Protein AF-A0A0R1U6C5-F1 (afdb_monomer)

Radius of gyration: 22.35 Å; Cα contacts (8 Å, |Δi|>4): 130; chains: 1; bounding box: 59×39×64 Å

Foldseek 3Di:
DVVVVVVVVVVVVVVVVVVVVVVVVVLVVVLVCCVVPPVLVNLVSVVVVVVVVVVVLVVVVVVVVVCVVVVVDDPDDDDDDDPVVCPVPCVVCVVVLVVLVVLLVVLLVLLVVLLVVLNVVLVCVSVVDDDDPDVLVSVLSVLSVLLNVLSVQLNSCSVVVPLVSNLVSLVSQLVSLVVNCVSPVPPVVSSVSSNVSSVSSVVCSVVVVD

Organism: NCBI:txid1423763

Structure (mmCIF, N/CA/C/O backbone):
data_AF-A0A0R1U6C5-F1
#
_entry.id   AF-A0A0R1U6C5-F1
#
loop_
_atom_site.group_PDB
_atom_site.id
_atom_site.type_symbol
_atom_site.label_atom_id
_atom_site.label_alt_id
_atom_site.label_comp_id
_atom_site.label_asym_id
_atom_site.label_entity_id
_atom_site.label_seq_id
_atom_site.pdbx_PDB_ins_code
_atom_site.Cartn_x
_atom_site.Cartn_y
_atom_site.Cartn_z
_atom_site.occupancy
_atom_site.B_iso_or_equiv
_atom_site.auth_seq_id
_atom_site.auth_comp_id
_atom_site.auth_asym_id
_atom_site.auth_atom_id
_atom_site.pdbx_PDB_model_num
ATOM 1 N N . MET A 1 1 ? -41.715 24.760 -12.021 1.00 47.16 1 MET A N 1
ATOM 2 C CA . MET A 1 1 ? -40.371 25.135 -12.535 1.00 47.16 1 MET A CA 1
ATOM 3 C C . MET A 1 1 ? -39.247 24.240 -11.993 1.00 47.16 1 MET A C 1
ATOM 5 O O . MET A 1 1 ? -38.178 24.227 -12.597 1.00 47.16 1 MET A O 1
ATOM 9 N N . ASP A 1 2 ? -39.475 23.453 -10.933 1.00 48.72 2 ASP A N 1
ATOM 10 C CA . ASP A 1 2 ? -38.451 22.572 -10.339 1.00 48.72 2 ASP A CA 1
ATOM 11 C C . ASP A 1 2 ? -38.242 21.234 -11.072 1.00 48.72 2 ASP A C 1
ATOM 13 O O . ASP A 1 2 ? -37.119 20.735 -11.134 1.00 48.72 2 ASP A O 1
ATOM 17 N N . GLU A 1 3 ? -39.262 20.709 -11.756 1.00 42.81 3 GLU A N 1
ATOM 18 C CA . GLU A 1 3 ? -39.161 19.478 -12.565 1.00 42.81 3 GLU A CA 1
ATOM 19 C C . GLU A 1 3 ? -38.168 19.593 -13.738 1.00 42.81 3 GLU A C 1
ATOM 21 O O . GLU A 1 3 ? -37.433 18.656 -14.055 1.00 42.81 3 GLU A O 1
ATOM 26 N N . TYR A 1 4 ? -38.060 20.778 -14.348 1.00 42.78 4 TYR A N 1
ATOM 27 C CA . TYR A 1 4 ? -37.121 21.021 -15.448 1.00 42.78 4 TYR A CA 1
ATOM 28 C C . TYR A 1 4 ? -35.656 21.073 -14.990 1.00 42.78 4 TYR A C 1
ATOM 30 O O . TYR A 1 4 ? -34.766 20.761 -15.784 1.00 42.78 4 TYR A O 1
ATOM 38 N N . ARG A 1 5 ? -35.373 21.437 -13.728 1.00 46.22 5 ARG A N 1
ATOM 39 C CA . ARG A 1 5 ? -33.996 21.436 -13.194 1.00 46.22 5 ARG A CA 1
ATOM 40 C C . ARG A 1 5 ? -33.504 20.016 -12.924 1.00 46.22 5 ARG A C 1
ATOM 42 O O . ARG A 1 5 ? -32.365 19.710 -13.273 1.00 46.22 5 ARG A O 1
ATOM 49 N N . HIS A 1 6 ? -34.373 19.156 -12.392 1.00 46.12 6 HIS A N 1
ATOM 50 C CA . HIS A 1 6 ? -34.047 17.762 -12.082 1.00 46.12 6 HIS A CA 1
ATOM 51 C C . HIS A 1 6 ? -33.789 16.924 -13.346 1.00 46.12 6 HIS A C 1
ATOM 53 O O . HIS A 1 6 ? -32.909 16.066 -13.376 1.00 46.12 6 HIS A O 1
ATOM 59 N N . ASN A 1 7 ? -34.512 17.197 -14.434 1.00 47.53 7 ASN A N 1
ATOM 60 C CA . ASN A 1 7 ? -34.297 16.481 -15.692 1.00 47.53 7 ASN A CA 1
ATOM 61 C C . ASN A 1 7 ? -32.985 16.929 -16.376 1.00 47.53 7 ASN A C 1
ATOM 63 O O . ASN A 1 7 ? -32.236 16.120 -16.925 1.00 47.53 7 ASN A O 1
ATOM 67 N N . LYS A 1 8 ? -32.634 18.221 -16.282 1.00 46.28 8 LYS A N 1
ATOM 68 C CA . LYS A 1 8 ? -31.394 18.766 -16.865 1.00 46.28 8 LYS A CA 1
ATOM 69 C C . LYS A 1 8 ? -30.131 18.262 -16.153 1.00 46.28 8 LYS A C 1
ATOM 71 O O . LYS A 1 8 ? -29.136 18.015 -16.836 1.00 46.28 8 LYS A O 1
ATOM 76 N N . SER A 1 9 ? -30.156 18.085 -14.826 1.00 50.06 9 SER A N 1
ATOM 77 C CA . SER A 1 9 ? -29.041 17.474 -14.080 1.00 50.06 9 SER A CA 1
ATOM 78 C C . SER A 1 9 ? -28.852 16.004 -14.460 1.00 50.06 9 SER A C 1
ATOM 80 O O . SER A 1 9 ? -27.736 15.614 -14.794 1.00 50.06 9 SER A O 1
ATOM 82 N N . PHE A 1 10 ? -29.940 15.236 -14.564 1.00 47.44 10 PHE A N 1
ATOM 83 C CA . PHE A 1 10 ? -29.904 13.814 -14.927 1.00 47.44 10 PHE A CA 1
ATOM 84 C C . PHE A 1 10 ? -29.332 13.560 -16.338 1.00 47.44 10 PHE A C 1
ATOM 86 O O . PHE A 1 10 ? -28.500 12.672 -16.551 1.00 47.44 10 PHE A O 1
ATOM 93 N N . PHE A 1 11 ? -29.709 14.381 -17.328 1.00 44.97 11 PHE A N 1
ATOM 94 C CA . PHE A 1 11 ? -29.137 14.291 -18.680 1.00 44.97 11 PHE A CA 1
ATOM 95 C C . PHE A 1 11 ? -27.671 14.744 -18.747 1.00 44.97 11 PHE A C 1
ATOM 97 O O . PHE A 1 11 ? -26.902 14.210 -19.555 1.00 44.97 11 PHE A O 1
ATOM 104 N N . ARG A 1 12 ? -27.266 15.710 -17.910 1.00 52.53 12 ARG A N 1
ATOM 105 C CA . ARG A 1 12 ? -25.873 16.172 -17.821 1.00 52.53 12 ARG A CA 1
ATOM 106 C C . ARG A 1 12 ? -24.984 15.109 -17.176 1.00 52.53 12 ARG A C 1
ATOM 108 O O . ARG A 1 12 ? -23.924 14.819 -17.722 1.00 52.53 12 ARG A O 1
ATOM 115 N N . GLU A 1 13 ? -25.452 14.463 -16.112 1.00 58.78 13 GLU A N 1
ATOM 116 C CA . GLU A 1 13 ? -24.778 13.335 -15.451 1.00 58.78 13 GLU A CA 1
ATOM 117 C C . GLU A 1 13 ? -24.590 12.142 -16.400 1.00 58.78 13 GLU A C 1
ATOM 119 O O . GLU A 1 13 ? -23.486 11.612 -16.505 1.00 58.78 13 GLU A O 1
ATOM 124 N N . ARG A 1 14 ? -25.603 11.786 -17.206 1.00 58.47 14 ARG A N 1
ATOM 125 C CA . ARG A 1 14 ? -25.477 10.729 -18.234 1.00 58.47 14 ARG A CA 1
ATOM 126 C C . ARG A 1 14 ? -24.517 11.065 -19.382 1.00 58.47 14 ARG A C 1
ATOM 128 O O . ARG A 1 14 ? -23.977 10.152 -20.011 1.00 58.47 14 ARG A O 1
ATOM 135 N N . LYS A 1 15 ? -24.347 12.344 -19.737 1.00 62.59 15 LYS A N 1
ATOM 136 C CA . LYS A 1 15 ? -23.368 12.764 -20.761 1.00 62.59 15 LYS A CA 1
ATOM 137 C C . LYS A 1 15 ? -21.950 12.783 -20.194 1.00 62.59 15 LYS A C 1
ATOM 139 O O . LYS A 1 15 ? -21.050 12.259 -20.843 1.00 62.59 15 LYS A O 1
ATOM 144 N N . ILE A 1 16 ? -21.775 13.310 -18.982 1.00 63.56 16 ILE A N 1
ATOM 145 C CA . ILE A 1 16 ? -20.487 13.313 -18.274 1.00 63.56 16 ILE A CA 1
ATOM 146 C C . ILE A 1 16 ? -20.026 11.876 -18.010 1.00 63.56 16 ILE A C 1
ATOM 148 O O . ILE A 1 16 ? -18.880 11.557 -18.301 1.00 63.56 16 ILE A O 1
ATOM 152 N N . GLY A 1 17 ? -20.923 10.987 -17.571 1.00 65.19 17 GLY A N 1
ATOM 153 C CA . GLY A 1 17 ? -20.608 9.572 -17.356 1.00 65.19 17 GLY A CA 1
ATOM 154 C C . GLY A 1 17 ? -20.132 8.859 -18.625 1.00 65.19 17 GLY A C 1
ATOM 155 O O . GLY A 1 17 ? -19.166 8.108 -18.572 1.00 65.19 17 GLY A O 1
ATOM 156 N N . ARG A 1 18 ? -20.737 9.146 -19.788 1.00 71.38 18 ARG A N 1
ATOM 157 C CA . ARG A 1 18 ? -20.285 8.582 -21.073 1.00 71.38 18 ARG A CA 1
ATOM 158 C C . ARG A 1 18 ? -18.912 9.099 -21.497 1.00 71.38 18 ARG A C 1
ATOM 160 O O . ARG A 1 18 ? -18.086 8.305 -21.923 1.00 71.38 18 ARG A O 1
ATOM 167 N N . ILE A 1 19 ? -18.656 10.402 -21.361 1.00 73.00 19 ILE A N 1
ATOM 168 C CA . ILE A 1 19 ? -17.337 10.987 -21.658 1.00 73.00 19 ILE A CA 1
ATOM 169 C C . ILE A 1 19 ? -16.273 10.410 -20.716 1.00 73.00 19 ILE A C 1
ATOM 171 O O . ILE A 1 19 ? -15.198 10.040 -21.176 1.00 73.00 19 ILE A O 1
ATOM 175 N N . CYS A 1 20 ? -16.593 10.271 -19.427 1.00 72.75 20 CYS A N 1
ATOM 176 C CA . CYS A 1 20 ? -15.711 9.655 -18.438 1.00 72.75 20 CYS A CA 1
ATOM 177 C C . CYS A 1 20 ? -15.354 8.215 -18.832 1.00 72.75 20 CYS A C 1
ATOM 179 O O . CYS A 1 20 ? -14.183 7.860 -18.832 1.00 72.75 20 CYS A O 1
ATOM 181 N N . LEU A 1 21 ? -16.340 7.432 -19.279 1.00 71.69 21 LEU A N 1
ATOM 182 C CA . LEU A 1 21 ? -16.141 6.052 -19.728 1.00 71.69 21 LEU A CA 1
ATOM 183 C C . LEU A 1 21 ? -15.219 5.973 -20.958 1.00 71.69 21 LEU A C 1
ATOM 185 O O . LEU A 1 21 ? -14.348 5.113 -21.016 1.00 71.69 21 LEU A O 1
ATOM 189 N N . TYR A 1 22 ? -15.344 6.896 -21.920 1.00 78.31 22 TYR A N 1
ATOM 190 C CA . TYR A 1 22 ? -14.421 6.957 -23.062 1.00 78.31 22 TYR A CA 1
ATOM 191 C C . TYR A 1 22 ? -12.997 7.354 -22.658 1.00 78.31 22 TYR A C 1
ATOM 193 O O . TYR A 1 22 ? -12.041 6.790 -23.187 1.00 78.31 22 TYR A O 1
ATOM 201 N N . ILE A 1 23 ? -12.848 8.294 -21.722 1.00 80.75 23 ILE A N 1
ATOM 202 C CA . ILE A 1 23 ? -11.539 8.681 -21.176 1.00 80.75 23 ILE A CA 1
ATOM 203 C C . ILE A 1 23 ? -10.911 7.502 -20.428 1.00 80.75 23 ILE A C 1
ATOM 205 O O . ILE A 1 23 ? -9.733 7.215 -20.623 1.00 80.75 23 ILE A O 1
ATOM 209 N N . GLU A 1 24 ? -11.696 6.791 -19.621 1.00 74.69 24 GLU A N 1
ATOM 210 C CA . GLU A 1 24 ? -11.260 5.608 -18.882 1.00 74.69 24 GLU A CA 1
ATOM 211 C C . GLU A 1 24 ? -10.834 4.486 -19.836 1.00 74.69 24 GLU A C 1
ATOM 213 O O . GLU A 1 24 ? -9.753 3.926 -19.681 1.00 74.69 24 GLU A O 1
ATOM 218 N N . LEU A 1 25 ? -11.611 4.222 -20.891 1.00 82.44 25 LEU A N 1
ATOM 219 C CA . LEU A 1 25 ? -11.267 3.228 -21.909 1.00 82.44 25 LEU A CA 1
ATOM 220 C C . LEU A 1 25 ? -9.991 3.602 -22.679 1.00 82.44 25 LEU A C 1
ATOM 222 O O . LEU A 1 25 ? -9.125 2.751 -22.895 1.00 82.44 25 LEU A O 1
ATOM 226 N N . PHE A 1 26 ? -9.851 4.869 -23.077 1.00 85.19 26 PHE A N 1
ATOM 227 C CA . PHE A 1 26 ? -8.633 5.368 -23.717 1.00 85.19 26 PHE A CA 1
ATOM 228 C C . PHE A 1 26 ? -7.423 5.192 -22.797 1.00 85.19 26 PHE A C 1
ATOM 230 O O . PHE A 1 26 ? -6.380 4.705 -23.228 1.00 85.19 26 PHE A O 1
ATOM 237 N N . TYR A 1 27 ? -7.580 5.521 -21.517 1.00 81.81 27 TYR A N 1
ATOM 238 C CA . TYR A 1 27 ? -6.527 5.389 -20.523 1.00 81.81 27 TYR A CA 1
ATOM 239 C C . TYR A 1 27 ? -6.142 3.923 -20.259 1.00 81.81 27 TYR A C 1
ATOM 241 O O . TYR A 1 27 ? -4.956 3.605 -20.222 1.00 81.81 27 TYR A O 1
ATOM 249 N N . VAL A 1 28 ? -7.111 3.003 -20.174 1.00 81.81 28 VAL A N 1
ATOM 250 C CA . VAL A 1 28 ? -6.857 1.551 -20.087 1.00 81.81 28 VAL A CA 1
ATOM 251 C C . VAL A 1 28 ? -6.118 1.044 -21.327 1.00 81.81 28 VAL A C 1
ATOM 253 O O . VAL A 1 28 ? -5.188 0.249 -21.211 1.00 81.81 28 VAL A O 1
ATOM 256 N N . THR A 1 29 ? -6.479 1.536 -22.512 1.00 82.50 29 THR A N 1
ATOM 257 C CA . THR A 1 29 ? -5.792 1.184 -23.765 1.00 82.50 29 THR A CA 1
ATOM 258 C C . THR A 1 29 ? -4.355 1.712 -23.773 1.00 82.50 29 THR A C 1
ATOM 260 O O . THR A 1 29 ? -3.434 0.987 -24.144 1.00 82.50 29 THR A O 1
ATOM 263 N N . LEU A 1 30 ? -4.139 2.946 -23.307 1.00 83.94 30 LEU A N 1
ATOM 264 C CA . LEU A 1 30 ? -2.815 3.553 -23.154 1.00 83.94 30 LEU A CA 1
ATOM 265 C C . LEU A 1 30 ? -1.953 2.772 -22.151 1.00 83.94 30 LEU A C 1
ATOM 267 O O . LEU A 1 30 ? -0.772 2.536 -22.405 1.00 83.94 30 LEU A O 1
ATOM 271 N N . LEU A 1 31 ? -2.537 2.330 -21.037 1.00 81.00 31 LEU A N 1
ATOM 272 C CA . LEU A 1 31 ? -1.888 1.452 -20.063 1.00 81.00 31 LEU A CA 1
ATOM 273 C C . LEU A 1 31 ? -1.513 0.105 -20.683 1.00 81.00 31 LEU A C 1
ATOM 275 O O . LEU A 1 31 ? -0.371 -0.316 -20.559 1.00 81.00 31 LEU A O 1
ATOM 279 N N . ALA A 1 32 ? -2.426 -0.553 -21.397 1.00 77.50 32 ALA A N 1
ATOM 280 C CA . ALA A 1 32 ? -2.140 -1.829 -22.053 1.00 77.50 32 ALA A CA 1
ATOM 281 C C . ALA A 1 32 ? -1.031 -1.694 -23.112 1.00 77.50 32 ALA A C 1
ATOM 283 O O . ALA A 1 32 ? -0.108 -2.505 -23.158 1.00 77.50 32 ALA A O 1
ATOM 284 N N . TYR A 1 33 ? -1.078 -0.634 -23.921 1.00 79.50 33 TYR A N 1
ATOM 285 C CA . TYR A 1 33 ? -0.052 -0.348 -24.921 1.00 79.50 33 TYR A CA 1
ATOM 286 C C . TYR A 1 33 ? 1.306 -0.052 -24.274 1.00 79.50 33 TYR A C 1
ATOM 288 O O . TYR A 1 33 ? 2.324 -0.623 -24.657 1.00 79.50 33 TYR A O 1
ATOM 296 N N . SER A 1 34 ? 1.334 0.816 -23.263 1.00 78.88 34 SER A N 1
ATOM 297 C CA . SER A 1 34 ? 2.574 1.159 -22.564 1.00 78.88 34 SER A CA 1
ATOM 298 C C . SER A 1 34 ? 3.155 -0.030 -21.801 1.00 78.88 34 SER 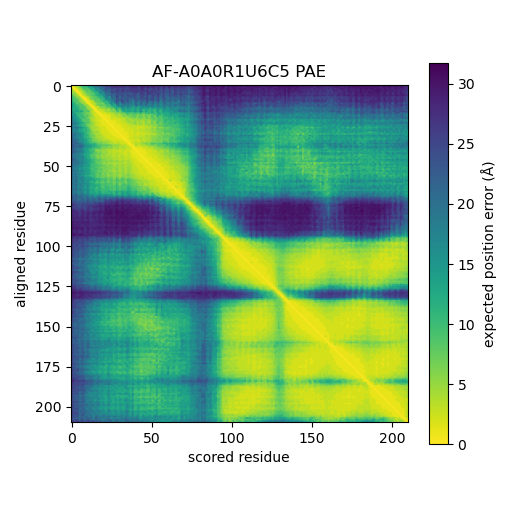A C 1
ATOM 300 O O . SER A 1 34 ? 4.372 -0.193 -21.789 1.00 78.88 34 SER A O 1
ATOM 302 N N . LEU A 1 35 ? 2.315 -0.910 -21.250 1.00 73.94 35 LEU A N 1
ATOM 303 C CA . LEU A 1 35 ? 2.752 -2.159 -20.629 1.00 73.94 35 LEU A CA 1
ATOM 304 C C . LEU A 1 35 ? 3.497 -3.056 -21.628 1.00 73.94 35 LEU A C 1
ATOM 306 O O . LEU A 1 35 ? 4.514 -3.646 -21.275 1.00 73.94 35 LEU A O 1
ATOM 310 N N . MET A 1 36 ? 3.006 -3.147 -22.869 1.00 72.56 36 MET A N 1
ATOM 311 C CA . MET A 1 36 ? 3.595 -4.000 -23.907 1.00 72.56 36 MET A CA 1
ATOM 312 C C . MET A 1 36 ? 4.817 -3.381 -24.601 1.00 72.56 36 MET A C 1
ATOM 314 O O . MET A 1 36 ? 5.732 -4.116 -24.967 1.00 72.56 36 MET A O 1
ATOM 318 N N . PHE A 1 37 ? 4.841 -2.059 -24.803 1.00 68.69 37 PHE A N 1
ATOM 319 C CA . PHE A 1 37 ? 5.802 -1.412 -25.712 1.00 68.69 37 PHE A CA 1
ATOM 320 C C . PHE A 1 37 ? 6.678 -0.325 -25.074 1.00 68.69 37 PHE A C 1
ATOM 322 O O . PHE A 1 37 ? 7.703 0.039 -25.647 1.00 68.69 37 PHE A O 1
ATOM 329 N N . ALA A 1 38 ? 6.305 0.218 -23.913 1.00 67.38 38 ALA A N 1
ATOM 330 C CA . ALA A 1 38 ? 6.999 1.349 -23.293 1.00 67.38 38 ALA A CA 1
ATOM 331 C C . ALA A 1 38 ? 6.909 1.287 -21.761 1.00 67.38 38 ALA A C 1
ATOM 333 O O . ALA A 1 38 ? 6.224 2.089 -21.124 1.00 67.38 38 ALA A O 1
ATOM 334 N N . PHE A 1 39 ? 7.630 0.331 -21.169 1.00 62.47 39 PHE A N 1
ATOM 335 C CA . PHE A 1 39 ? 7.531 -0.004 -19.744 1.00 62.47 39 PHE A CA 1
ATOM 336 C C . PHE A 1 39 ? 7.755 1.189 -18.801 1.00 62.47 39 PHE A C 1
ATOM 338 O O . PHE A 1 39 ? 6.995 1.387 -17.855 1.00 62.47 39 PHE A O 1
ATOM 345 N N . SER A 1 40 ? 8.752 2.031 -19.088 1.00 63.59 40 SER A N 1
ATOM 346 C CA . SER A 1 40 ? 8.983 3.244 -18.296 1.00 63.59 40 SER A CA 1
ATOM 347 C C . SER A 1 40 ? 7.741 4.146 -18.283 1.00 63.59 40 SER A C 1
ATOM 349 O O . SER A 1 40 ? 7.311 4.604 -17.227 1.00 63.59 40 SER A O 1
ATOM 351 N N . LEU A 1 41 ? 7.089 4.322 -19.435 1.00 68.31 41 LEU A N 1
ATOM 352 C CA . LEU A 1 41 ? 5.881 5.135 -19.558 1.00 68.31 41 LEU A CA 1
ATOM 353 C C . LEU A 1 41 ? 4.696 4.506 -18.808 1.00 68.31 41 LEU A C 1
ATOM 355 O O . LEU A 1 41 ? 3.972 5.225 -18.124 1.00 68.31 41 LEU A O 1
ATOM 359 N N . PHE A 1 42 ? 4.539 3.180 -18.855 1.00 72.44 42 PHE A N 1
ATOM 360 C CA . PHE A 1 42 ? 3.514 2.463 -18.084 1.00 72.44 42 PHE A CA 1
ATOM 361 C C . PHE A 1 42 ? 3.639 2.718 -16.584 1.00 72.44 42 PHE A C 1
ATOM 363 O O . PHE A 1 42 ? 2.659 3.065 -15.922 1.00 72.44 42 PHE A O 1
ATOM 370 N N . ALA A 1 43 ? 4.853 2.586 -16.051 1.00 66.56 43 ALA A N 1
ATOM 371 C CA . ALA A 1 43 ? 5.084 2.764 -14.630 1.00 66.56 43 ALA A CA 1
ATOM 372 C C . ALA A 1 43 ? 4.808 4.200 -14.167 1.00 66.56 43 ALA A C 1
ATOM 374 O O . ALA A 1 43 ? 4.179 4.392 -13.129 1.00 66.56 43 ALA A O 1
ATOM 375 N N . HIS A 1 44 ? 5.187 5.206 -14.963 1.00 70.50 44 HIS A N 1
ATOM 376 C CA . HIS A 1 44 ? 4.862 6.606 -14.673 1.00 70.50 44 HIS A CA 1
ATOM 377 C C . HIS A 1 44 ? 3.348 6.863 -14.700 1.00 70.50 44 HIS A C 1
ATOM 379 O O . HIS A 1 44 ? 2.831 7.561 -13.826 1.00 70.50 44 HIS A O 1
ATOM 385 N N . LEU A 1 45 ? 2.625 6.283 -15.667 1.00 77.56 45 LEU A N 1
ATOM 386 C CA . LEU A 1 45 ? 1.166 6.408 -15.751 1.00 77.56 45 LEU A CA 1
ATOM 387 C C . LEU A 1 45 ? 0.476 5.787 -14.533 1.00 77.56 45 LEU A C 1
ATOM 389 O O . LEU A 1 45 ? -0.371 6.441 -13.921 1.00 77.56 45 LEU A O 1
ATOM 393 N N . ILE A 1 46 ? 0.864 4.566 -14.159 1.00 77.19 46 ILE A N 1
ATOM 394 C CA . ILE A 1 46 ? 0.326 3.865 -12.989 1.00 77.19 46 ILE A CA 1
ATOM 395 C C . ILE A 1 46 ? 0.657 4.602 -11.688 1.00 77.19 46 ILE A C 1
ATOM 397 O O . ILE A 1 46 ? -0.220 4.767 -10.838 1.00 77.19 46 ILE A O 1
ATOM 401 N N . LEU A 1 47 ? 1.893 5.082 -11.530 1.00 72.00 47 LEU A N 1
ATOM 402 C CA . LEU A 1 47 ? 2.300 5.851 -10.355 1.00 72.00 47 LEU A CA 1
ATOM 403 C C . LEU A 1 47 ? 1.481 7.145 -10.243 1.00 72.00 47 LEU A C 1
ATOM 405 O O . LEU A 1 47 ? 0.976 7.467 -9.169 1.00 72.00 47 LEU A O 1
ATOM 409 N N . GLY A 1 48 ? 1.296 7.861 -11.356 1.00 71.81 48 GLY A N 1
ATOM 410 C CA . GLY A 1 48 ? 0.468 9.064 -11.410 1.00 71.81 48 GLY A CA 1
ATOM 411 C C . GLY A 1 48 ? -0.985 8.790 -11.018 1.00 71.81 48 GLY A C 1
ATOM 412 O O . GLY A 1 48 ? -1.554 9.514 -10.200 1.00 71.81 48 GLY A O 1
ATOM 413 N N . GLN A 1 49 ? -1.574 7.706 -11.529 1.00 77.19 49 GLN A N 1
ATOM 414 C CA . GLN A 1 49 ? -2.925 7.289 -11.146 1.00 77.19 49 GLN A CA 1
ATOM 415 C C . GLN A 1 49 ? -3.013 6.939 -9.662 1.00 77.19 49 GLN A C 1
ATOM 417 O O . GLN A 1 49 ? -3.963 7.337 -8.987 1.00 77.19 49 GLN A O 1
ATOM 422 N N . PHE A 1 50 ? -2.009 6.238 -9.140 1.00 74.25 50 PHE A N 1
ATOM 423 C CA . PHE A 1 50 ? -1.936 5.905 -7.728 1.00 74.25 50 PHE A CA 1
ATOM 424 C C . PHE A 1 50 ? -1.895 7.166 -6.853 1.00 74.25 50 PHE A C 1
ATOM 426 O O . PHE A 1 50 ? -2.663 7.266 -5.898 1.00 74.25 50 PHE A O 1
ATOM 433 N N . ILE A 1 51 ? -1.094 8.172 -7.219 1.00 74.94 51 ILE A N 1
ATOM 434 C CA . ILE A 1 51 ? -1.053 9.468 -6.521 1.00 74.94 51 ILE A CA 1
ATOM 435 C C . ILE A 1 51 ? -2.433 10.140 -6.530 1.00 74.94 51 ILE A C 1
ATOM 437 O O . ILE A 1 51 ? -2.888 10.615 -5.490 1.00 74.94 51 ILE A O 1
ATOM 441 N N . ILE A 1 52 ? -3.133 10.146 -7.669 1.00 77.56 52 ILE A N 1
ATOM 442 C CA . ILE A 1 52 ? -4.486 10.718 -7.768 1.00 77.56 52 ILE A CA 1
ATOM 443 C C . ILE A 1 52 ? -5.461 9.981 -6.839 1.00 77.56 52 ILE A C 1
ATOM 445 O O . ILE A 1 52 ? -6.243 10.628 -6.140 1.00 77.56 52 ILE A O 1
ATOM 449 N N . ILE A 1 53 ? -5.396 8.647 -6.781 1.00 78.38 53 ILE A N 1
ATOM 450 C CA . ILE A 1 53 ? -6.222 7.835 -5.874 1.00 78.38 53 ILE A CA 1
ATOM 451 C C . ILE A 1 53 ? -5.913 8.184 -4.415 1.00 78.38 53 ILE A C 1
ATOM 453 O O . ILE A 1 53 ? -6.840 8.411 -3.637 1.00 78.38 53 ILE A O 1
ATOM 457 N N . VAL A 1 54 ? -4.634 8.279 -4.044 1.00 73.94 54 VAL A N 1
ATOM 458 C CA . VAL A 1 54 ? -4.212 8.658 -2.688 1.00 73.94 54 VAL A CA 1
ATOM 459 C C . VAL A 1 54 ? -4.734 10.048 -2.323 1.00 73.94 54 VAL A C 1
ATOM 461 O O . VAL A 1 54 ? -5.310 10.214 -1.249 1.00 73.94 54 VAL A O 1
ATOM 464 N N . LEU A 1 55 ? -4.603 11.033 -3.216 1.00 75.75 55 LEU A N 1
ATOM 465 C CA . LEU A 1 55 ? -5.115 12.392 -3.004 1.00 75.75 55 LEU A CA 1
ATOM 466 C C . LEU A 1 55 ? -6.640 12.415 -2.863 1.00 75.75 55 LEU A C 1
ATOM 468 O O . LEU A 1 55 ? -7.167 13.089 -1.976 1.00 75.75 55 LEU A O 1
ATOM 472 N N . TYR A 1 56 ? -7.354 11.653 -3.693 1.00 74.38 56 TYR A N 1
ATOM 473 C CA . TYR A 1 56 ? -8.804 11.518 -3.595 1.00 74.38 56 TYR A CA 1
ATOM 474 C C . TYR A 1 56 ? -9.213 10.925 -2.239 1.00 74.38 56 TYR A C 1
ATOM 476 O O . TYR A 1 56 ? -10.046 11.506 -1.537 1.00 74.38 56 TYR A O 1
ATOM 484 N N . PHE A 1 57 ? -8.571 9.835 -1.814 1.00 72.38 57 PHE A N 1
ATOM 485 C CA . PHE A 1 57 ? -8.802 9.229 -0.501 1.00 72.38 57 PHE A CA 1
ATOM 486 C C . PHE A 1 57 ? -8.483 10.190 0.649 1.00 72.38 57 PHE A C 1
ATOM 488 O O . PHE A 1 57 ? -9.297 10.334 1.562 1.00 72.38 57 PHE A O 1
ATOM 495 N N . ALA A 1 58 ? -7.346 10.886 0.596 1.00 72.50 58 ALA A N 1
ATOM 496 C CA . ALA A 1 58 ? -6.962 11.882 1.592 1.00 72.50 58 ALA A CA 1
ATOM 497 C C . ALA A 1 58 ? -7.974 13.036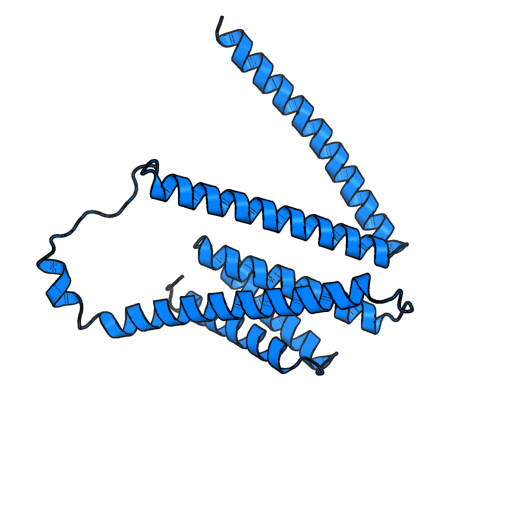 1.664 1.00 72.50 58 ALA A C 1
ATOM 499 O O . ALA A 1 58 ? -8.345 13.462 2.756 1.00 72.50 58 ALA A O 1
ATOM 500 N N . SER A 1 59 ? -8.489 13.505 0.524 1.00 73.94 59 SER A N 1
ATOM 501 C CA . SER A 1 59 ? -9.517 14.551 0.496 1.00 73.94 59 SER A CA 1
ATOM 502 C C . SER A 1 59 ? -10.829 14.091 1.145 1.00 73.94 59 SER A C 1
ATOM 504 O O . SER A 1 59 ? -11.391 14.814 1.969 1.00 73.94 59 SER A O 1
ATOM 506 N N . GLY A 1 60 ? -11.270 12.857 0.864 1.00 68.44 60 GLY A N 1
ATOM 507 C CA . GLY A 1 60 ? -12.449 12.257 1.491 1.00 68.44 60 GLY A CA 1
ATOM 508 C C . GLY A 1 60 ? -12.265 12.040 2.995 1.00 68.44 60 GLY A C 1
ATOM 509 O O . GLY A 1 60 ? -13.181 12.295 3.779 1.00 68.44 60 GLY A O 1
ATOM 510 N N . TRP A 1 61 ? -11.059 11.651 3.411 1.00 69.31 61 TRP A N 1
ATOM 511 C CA . TRP A 1 61 ? -10.679 11.538 4.816 1.00 69.31 61 TRP A CA 1
ATOM 512 C C . TRP A 1 61 ? -10.755 12.882 5.544 1.00 69.31 61 TRP A C 1
ATOM 514 O O . TRP A 1 61 ? -11.425 13.003 6.572 1.00 69.31 61 TRP A O 1
ATOM 524 N N . CYS A 1 62 ? -10.091 13.907 5.001 1.00 69.62 62 CYS A N 1
ATOM 525 C CA . CYS A 1 62 ? -10.091 15.265 5.542 1.00 69.62 62 CYS A CA 1
ATOM 526 C C . CYS A 1 62 ? -11.511 15.830 5.623 1.00 69.62 62 CYS A C 1
ATOM 528 O O . CYS A 1 62 ? -11.876 16.436 6.630 1.00 69.62 62 CYS A O 1
ATOM 530 N N . TYR A 1 63 ? -12.337 15.577 4.607 1.00 72.62 63 TYR A N 1
ATOM 531 C CA . TYR A 1 63 ? -13.742 15.971 4.610 1.00 72.62 63 TYR A CA 1
ATOM 532 C C . TYR A 1 63 ? -14.546 15.256 5.709 1.00 72.62 63 TYR A C 1
ATOM 534 O O . TYR A 1 63 ? -15.326 15.892 6.419 1.00 72.62 63 TYR A O 1
ATOM 542 N N . GLY A 1 64 ? -14.305 13.960 5.928 1.00 65.31 64 GLY A N 1
ATOM 543 C CA . GLY A 1 64 ? -14.900 13.204 7.034 1.00 65.31 64 GLY A CA 1
ATOM 544 C C . GLY A 1 64 ? -14.496 13.736 8.414 1.00 65.31 64 GLY A C 1
ATOM 545 O O . GLY A 1 64 ? -15.344 13.873 9.299 1.00 65.31 64 GLY A O 1
ATOM 546 N N . LEU A 1 65 ? -13.223 14.105 8.596 1.00 71.38 65 LEU A N 1
ATOM 547 C CA . LEU A 1 65 ? -12.754 14.754 9.824 1.00 71.38 65 LEU A CA 1
ATOM 548 C C . LEU A 1 65 ? -13.387 16.136 10.016 1.00 71.38 65 LEU A C 1
ATOM 550 O O . LEU A 1 65 ? -13.809 16.456 11.126 1.00 71.38 65 LEU A O 1
ATOM 554 N N . TYR A 1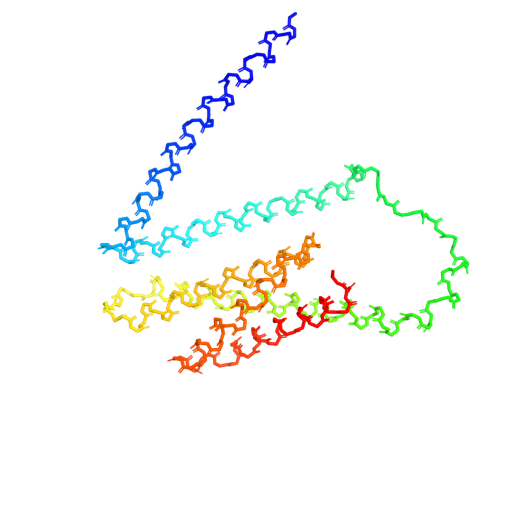 66 ? -13.512 16.925 8.948 1.00 73.25 66 TYR A N 1
ATOM 555 C CA . TYR A 1 66 ? -14.184 18.224 8.977 1.00 73.25 66 TYR A CA 1
ATOM 556 C C . TYR A 1 66 ? -15.660 18.098 9.386 1.00 73.25 66 TYR A C 1
ATOM 558 O O . TYR A 1 66 ? -16.120 18.830 10.264 1.00 73.25 66 TYR A O 1
ATOM 566 N N . LEU A 1 67 ? -16.400 17.136 8.825 1.00 68.25 67 LEU A N 1
ATOM 567 C CA . LEU A 1 67 ? -17.792 16.858 9.211 1.00 68.25 67 LEU A CA 1
ATOM 568 C C . LEU A 1 67 ? -17.914 16.404 10.671 1.00 68.25 67 LEU A C 1
ATOM 570 O O . LEU A 1 67 ? -18.837 16.818 11.376 1.00 68.25 67 LEU A O 1
ATOM 574 N N . LYS A 1 68 ? -16.957 15.597 11.147 1.00 65.69 68 LYS A N 1
ATOM 575 C CA . LYS A 1 68 ? -16.883 15.163 12.547 1.00 65.69 68 LYS A CA 1
ATOM 576 C C . LYS A 1 68 ? -16.579 16.323 13.498 1.00 65.69 68 LYS A C 1
ATOM 578 O O . LYS A 1 68 ? -17.180 16.394 14.565 1.00 65.69 68 LYS A O 1
ATOM 583 N N . ALA A 1 69 ? -15.695 17.238 13.105 1.00 68.19 69 ALA A N 1
ATOM 584 C CA . ALA A 1 69 ? -15.352 18.431 13.879 1.00 68.19 69 ALA A CA 1
ATOM 585 C C . ALA A 1 69 ? -16.490 19.467 13.906 1.00 68.19 69 ALA A C 1
ATOM 587 O O . ALA A 1 69 ? -16.665 20.165 14.900 1.00 68.19 69 ALA A O 1
ATOM 588 N N . THR A 1 70 ? -17.290 19.543 12.840 1.00 73.69 70 THR A N 1
ATOM 589 C CA . THR A 1 70 ? -18.426 20.475 12.721 1.00 73.69 70 THR A CA 1
ATOM 590 C C . THR A 1 70 ? -19.756 19.908 13.226 1.00 73.69 70 THR A C 1
ATOM 592 O O . THR A 1 70 ? -20.776 20.588 13.142 1.00 73.69 70 THR A O 1
ATOM 595 N N . GLY A 1 71 ? -19.771 18.681 13.764 1.00 55.66 71 GLY A N 1
ATOM 596 C CA . GLY A 1 71 ? -20.962 18.067 14.364 1.00 55.66 71 GLY A CA 1
ATOM 597 C C . GLY A 1 71 ? -22.065 17.684 13.370 1.00 55.66 71 GLY A C 1
ATOM 598 O O . GLY A 1 71 ? -23.162 17.336 13.790 1.00 55.66 71 GLY A O 1
ATOM 599 N N . LYS A 1 72 ? -21.790 17.712 12.061 1.00 58.62 72 LYS A N 1
ATOM 600 C CA . LYS A 1 72 ? -22.750 17.389 10.988 1.00 58.62 72 LYS A CA 1
ATOM 601 C C . LYS A 1 72 ? -22.694 15.913 10.570 1.00 58.62 72 LYS A C 1
ATOM 603 O O . LYS A 1 72 ? -22.805 15.595 9.388 1.00 58.62 72 LYS A O 1
ATOM 608 N N . LEU A 1 73 ? -22.462 15.006 11.518 1.00 53.00 73 LEU A N 1
ATOM 609 C CA . LEU A 1 73 ? -22.532 13.564 11.265 1.00 53.00 73 LEU A CA 1
ATOM 610 C C . LEU A 1 73 ? -23.998 13.099 11.335 1.00 53.00 73 LEU A C 1
ATOM 612 O O . LEU A 1 73 ? -24.701 13.530 12.247 1.00 53.00 73 LEU A O 1
ATOM 616 N N . PRO A 1 74 ? -24.462 12.209 10.435 1.00 48.72 74 PRO A N 1
ATOM 617 C CA . PRO A 1 74 ? -25.758 11.558 10.590 1.00 48.72 74 PRO A CA 1
ATOM 618 C C . PRO A 1 74 ? -25.782 10.806 11.925 1.00 48.72 74 PRO A C 1
ATOM 620 O O . PRO A 1 74 ? -24.845 10.072 12.249 1.00 48.72 74 PRO A O 1
ATOM 623 N N . GLU A 1 75 ? -26.827 11.043 12.713 1.00 43.22 75 GLU A N 1
ATOM 624 C CA . GLU A 1 75 ? -27.008 10.520 14.066 1.00 43.22 75 GLU A CA 1
ATOM 625 C C . GLU A 1 75 ? -26.940 8.985 14.082 1.00 43.22 75 GLU A C 1
ATOM 627 O O . GLU A 1 75 ? -27.839 8.287 13.625 1.00 43.22 75 GLU A O 1
ATOM 632 N N . GLY A 1 76 ? -25.838 8.448 14.602 1.00 46.44 76 GLY A N 1
ATOM 633 C CA . GLY A 1 76 ? -25.624 7.005 14.742 1.00 46.44 76 GLY A CA 1
ATOM 634 C C . GLY A 1 76 ? -24.541 6.666 15.766 1.00 46.44 76 GLY A C 1
ATOM 635 O O . GLY A 1 76 ? -23.811 5.692 15.605 1.00 46.44 76 GLY A O 1
ATOM 636 N N . GLY A 1 77 ? -24.372 7.515 16.784 1.00 39.31 77 GLY A N 1
ATOM 637 C CA . GLY A 1 77 ? -23.408 7.317 17.868 1.00 39.31 77 GLY A CA 1
ATOM 638 C C . GLY A 1 77 ? -24.037 6.603 19.074 1.00 39.31 77 GLY A C 1
ATOM 639 O O . GLY A 1 77 ? -25.184 6.894 19.405 1.00 39.31 77 GLY A O 1
ATOM 640 N N . PRO A 1 78 ? -23.312 5.692 19.749 1.00 41.34 78 PRO A N 1
ATOM 641 C CA . PRO A 1 78 ? -23.843 4.889 20.848 1.00 41.34 78 PRO A CA 1
ATOM 642 C C . PRO A 1 78 ? -24.188 5.743 22.078 1.00 41.34 78 PRO A C 1
ATOM 644 O O . PRO A 1 78 ? -23.479 6.697 22.406 1.00 41.34 78 PRO A O 1
ATOM 647 N N . GLU A 1 79 ? -25.270 5.357 22.760 1.00 42.06 79 GLU A N 1
ATOM 648 C CA . GLU A 1 79 ? -25.830 5.996 23.954 1.00 42.06 79 GLU A CA 1
A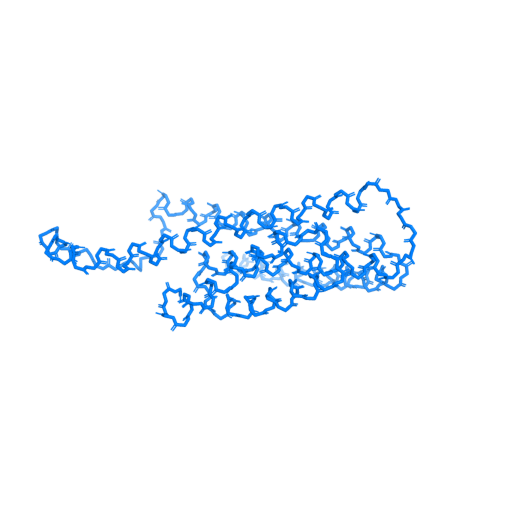TOM 649 C C . GLU A 1 79 ? -24.779 6.407 24.998 1.00 42.06 79 GLU A C 1
ATOM 651 O O . GLU A 1 79 ? -23.874 5.653 25.378 1.00 42.06 79 GLU A O 1
ATOM 656 N N . LYS A 1 80 ? -24.948 7.626 25.523 1.00 41.28 80 LYS A N 1
ATOM 657 C CA . LYS A 1 80 ? -24.186 8.162 26.653 1.00 41.28 80 LYS A CA 1
ATOM 658 C C . LYS A 1 80 ? -24.552 7.403 27.935 1.00 41.28 80 LYS A C 1
ATOM 660 O O . LYS A 1 80 ? -25.524 7.745 28.598 1.00 41.28 80 LYS A O 1
ATOM 665 N N . ARG A 1 81 ? -23.738 6.419 28.331 1.00 40.66 81 ARG A N 1
ATOM 666 C CA . ARG A 1 81 ? -23.777 5.864 29.699 1.00 40.66 81 ARG A CA 1
ATOM 667 C C . ARG A 1 81 ? -23.121 6.803 30.713 1.00 40.66 81 ARG A C 1
ATOM 669 O O . ARG A 1 81 ? -22.126 7.470 30.410 1.00 40.66 81 ARG A O 1
ATOM 676 N N . SER A 1 82 ? -23.695 6.827 31.915 1.00 39.81 82 SER A N 1
ATOM 677 C CA . SER A 1 82 ? -23.324 7.681 33.047 1.00 39.81 82 SER A CA 1
ATOM 678 C C . SER A 1 82 ? -21.869 7.481 33.494 1.00 39.81 82 SER A C 1
ATOM 680 O O . SER A 1 82 ? -21.348 6.366 33.534 1.00 39.81 82 SER A O 1
ATOM 682 N N . PHE A 1 83 ? -21.216 8.583 33.877 1.00 40.72 83 PHE A N 1
ATOM 683 C CA . PHE A 1 83 ? -19.809 8.663 34.296 1.00 40.72 83 PHE A CA 1
ATOM 684 C C . PHE A 1 83 ? -19.465 7.720 35.467 1.00 40.72 83 PHE A C 1
ATOM 686 O O . PHE A 1 83 ? -18.327 7.279 35.598 1.00 40.72 83 PHE A O 1
ATOM 693 N N . LYS A 1 84 ? -20.464 7.355 36.282 1.00 40.62 84 LYS A N 1
ATOM 694 C CA . LYS A 1 84 ? -20.312 6.462 37.441 1.00 40.62 84 LYS A CA 1
ATOM 695 C C . LYS A 1 84 ? -20.196 4.978 37.065 1.00 40.62 84 LYS A C 1
ATOM 697 O O . LYS A 1 84 ? -19.476 4.250 37.737 1.00 40.62 84 LYS A O 1
ATOM 702 N N . GLU A 1 85 ? -20.811 4.544 35.963 1.00 46.16 85 GLU A N 1
ATOM 703 C CA . GLU A 1 85 ? -20.695 3.162 35.457 1.00 46.16 85 GLU A CA 1
ATOM 704 C C . GLU A 1 85 ? -19.378 2.930 34.696 1.00 46.16 85 GLU A C 1
ATOM 706 O O . GLU A 1 85 ? -18.901 1.804 34.587 1.00 46.16 85 GLU A O 1
ATOM 711 N N . LYS A 1 86 ? -18.744 4.003 34.200 1.00 46.31 86 LYS A N 1
ATOM 712 C CA . LYS A 1 86 ? -17.485 3.938 33.441 1.00 46.31 86 LYS A CA 1
ATOM 713 C C . LYS A 1 86 ? -16.266 3.558 34.283 1.00 46.31 86 LYS A C 1
ATOM 715 O O . LYS A 1 86 ? -15.348 2.976 33.721 1.00 46.31 86 LYS A O 1
ATOM 720 N N . ASN A 1 87 ? -16.246 3.861 35.585 1.00 43.97 87 ASN A N 1
ATOM 721 C CA . ASN A 1 87 ? -15.036 3.732 36.410 1.00 43.97 87 ASN A CA 1
ATOM 722 C C . ASN A 1 87 ? -14.829 2.346 37.043 1.00 43.97 87 ASN A C 1
ATOM 724 O O . ASN A 1 87 ? -13.682 1.961 37.255 1.00 43.97 87 ASN A O 1
ATOM 728 N N . MET A 1 88 ? -15.889 1.572 37.303 1.00 44.31 88 MET A N 1
ATOM 729 C CA . MET A 1 88 ? -15.748 0.224 37.886 1.00 44.31 88 MET A CA 1
ATOM 730 C C . MET A 1 88 ? -15.364 -0.846 36.850 1.00 44.31 88 MET A C 1
ATOM 732 O O . MET A 1 88 ? -14.716 -1.828 37.189 1.00 44.31 88 MET A O 1
ATOM 736 N N . ASP A 1 89 ? -15.679 -0.618 35.574 1.00 49.69 89 ASP A N 1
ATOM 737 C CA . ASP A 1 89 ? -15.322 -1.496 34.451 1.00 49.69 89 ASP A CA 1
ATOM 738 C C . ASP A 1 89 ? -14.008 -1.111 33.743 1.00 49.69 89 ASP A C 1
ATOM 740 O O . ASP A 1 89 ? -13.522 -1.831 32.866 1.00 49.69 89 ASP A O 1
ATOM 744 N N . PHE A 1 90 ? -13.437 0.045 34.093 1.00 45.00 90 PHE A N 1
ATOM 745 C CA . PHE A 1 90 ? -12.271 0.619 33.422 1.00 45.00 90 PHE A CA 1
ATOM 746 C C . PHE A 1 90 ? -11.007 -0.204 33.666 1.00 45.00 90 PHE A C 1
ATOM 748 O O . PHE A 1 90 ? -10.282 -0.482 32.719 1.00 45.00 90 PHE A O 1
ATOM 755 N N . TRP A 1 91 ? -10.786 -0.647 34.907 1.00 46.34 91 TRP A N 1
ATOM 756 C CA . TRP A 1 91 ? -9.526 -1.260 35.337 1.00 46.34 91 TRP A CA 1
ATOM 757 C C . TRP A 1 91 ? -9.357 -2.727 34.913 1.00 46.34 91 TRP A C 1
ATOM 759 O O . TRP A 1 91 ? -8.239 -3.137 34.628 1.00 46.34 91 TRP A O 1
ATOM 769 N N . SER A 1 92 ? -10.435 -3.511 34.764 1.00 47.47 92 SER A N 1
ATOM 770 C CA . SER A 1 92 ? -10.333 -4.914 34.304 1.00 47.47 92 SER A CA 1
ATOM 771 C C . SER A 1 92 ? -10.333 -5.062 32.773 1.00 47.47 92 SER A C 1
ATOM 773 O O . SER A 1 92 ? -9.848 -6.059 32.234 1.00 47.47 92 SER A O 1
ATOM 775 N N . ARG A 1 93 ? -10.848 -4.056 32.047 1.00 50.47 93 ARG A N 1
ATOM 776 C CA . ARG A 1 93 ? -10.841 -4.000 30.573 1.00 50.47 93 ARG A CA 1
ATOM 777 C C . ARG A 1 93 ? -9.686 -3.175 30.003 1.00 50.47 93 ARG A C 1
ATOM 779 O O . ARG A 1 93 ? -9.517 -3.185 28.778 1.00 50.47 93 ARG A O 1
ATOM 786 N N . PHE A 1 94 ? -8.928 -2.477 30.856 1.00 51.19 94 PHE A N 1
ATOM 787 C CA . PHE A 1 94 ? -7.863 -1.565 30.445 1.00 51.19 94 PHE A CA 1
ATOM 788 C C . PHE A 1 94 ? -6.793 -2.302 29.648 1.00 51.19 94 PHE A C 1
ATOM 790 O O . PHE A 1 94 ? -6.562 -1.937 28.504 1.00 51.19 94 PHE A O 1
ATOM 797 N N . ASP A 1 95 ? -6.269 -3.422 30.150 1.00 61.88 95 ASP A N 1
ATOM 798 C CA . ASP A 1 95 ? -5.143 -4.105 29.501 1.00 61.88 95 ASP A CA 1
ATOM 799 C C . ASP A 1 95 ? -5.460 -4.609 28.097 1.00 61.88 95 ASP A C 1
ATOM 801 O O . ASP A 1 95 ? -4.738 -4.318 27.149 1.00 61.88 95 ASP A O 1
ATOM 805 N N . ARG A 1 96 ? -6.569 -5.336 27.911 1.00 63.19 96 ARG A N 1
ATOM 806 C CA . ARG A 1 96 ? -6.856 -5.929 26.594 1.00 63.19 96 ARG A CA 1
ATOM 807 C C . ARG A 1 96 ? -7.263 -4.876 25.577 1.00 63.19 96 ARG A C 1
ATOM 809 O O . ARG A 1 96 ? -6.824 -4.943 24.435 1.00 63.19 96 ARG A O 1
ATOM 816 N N . LYS A 1 97 ? -8.120 -3.922 25.955 1.00 67.94 97 LYS A N 1
ATOM 817 C CA . LYS A 1 97 ? -8.578 -2.887 25.018 1.00 67.94 97 LYS A CA 1
ATOM 818 C C . LYS A 1 97 ? -7.446 -1.920 24.671 1.00 67.94 97 LYS A C 1
ATOM 820 O O . LYS A 1 97 ? -7.300 -1.575 23.505 1.00 67.94 97 LYS A O 1
ATOM 825 N N . PHE A 1 98 ? -6.632 -1.538 25.653 1.00 71.94 98 PHE A N 1
ATOM 826 C CA . PHE A 1 98 ? -5.441 -0.725 25.428 1.00 71.94 98 PHE A CA 1
ATOM 827 C C . PHE A 1 98 ? -4.423 -1.460 24.556 1.00 71.94 98 PHE A C 1
ATOM 829 O O . PHE A 1 98 ? -3.935 -0.878 23.596 1.00 71.94 98 PHE A O 1
ATOM 836 N N . PHE A 1 99 ? -4.170 -2.748 24.811 1.00 73.94 99 PHE A N 1
ATOM 837 C CA . PHE A 1 99 ? -3.261 -3.555 23.998 1.00 73.94 99 PHE A CA 1
ATOM 838 C C . PHE A 1 99 ? -3.677 -3.595 22.523 1.00 73.94 99 PHE A C 1
ATOM 840 O O . PHE A 1 99 ? -2.853 -3.317 21.659 1.00 73.94 99 PHE A O 1
ATOM 847 N N . TYR A 1 100 ? -4.949 -3.886 22.220 1.00 75.50 100 TYR A N 1
ATOM 848 C CA . TYR A 1 100 ? -5.415 -3.935 20.829 1.00 75.50 100 TYR A CA 1
ATOM 849 C C . TYR A 1 100 ? -5.383 -2.565 20.147 1.00 75.50 100 TYR A C 1
ATOM 851 O O . TYR A 1 100 ? -4.957 -2.490 19.002 1.00 75.50 100 TYR A O 1
ATOM 859 N N . ASN A 1 101 ? -5.753 -1.491 20.851 1.00 71.38 101 ASN A N 1
ATOM 860 C CA . ASN A 1 101 ? -5.682 -0.131 20.308 1.00 71.38 101 ASN A CA 1
ATOM 861 C C . ASN A 1 101 ? -4.229 0.313 20.058 1.00 71.38 101 ASN A C 1
ATOM 863 O O . ASN A 1 101 ? -3.940 0.963 19.057 1.00 71.38 101 ASN A O 1
ATOM 867 N N . SER A 1 102 ? -3.309 -0.039 20.958 1.00 73.31 102 SER A N 1
ATOM 868 C CA . SER A 1 102 ? -1.880 0.242 20.802 1.00 73.31 102 SER A CA 1
ATOM 869 C C . SER A 1 102 ? -1.278 -0.577 19.665 1.00 73.31 102 SER A C 1
ATOM 871 O O . SER A 1 102 ? -0.524 -0.036 18.864 1.00 73.31 102 SER A O 1
ATOM 873 N N . LEU A 1 103 ? -1.650 -1.855 19.544 1.00 79.31 103 LEU A N 1
ATOM 874 C CA . LEU A 1 103 ? -1.230 -2.711 18.436 1.00 79.31 103 LEU A CA 1
ATOM 875 C C . LEU A 1 103 ? -1.753 -2.177 17.098 1.00 79.31 103 LEU A C 1
ATOM 877 O O . LEU A 1 103 ? -0.998 -2.116 16.133 1.00 79.31 103 LEU A O 1
ATOM 881 N N . GLU A 1 104 ? -3.015 -1.748 17.044 1.00 78.44 104 GLU A N 1
ATOM 882 C CA . GLU A 1 104 ? -3.620 -1.107 15.875 1.00 78.44 104 GLU A CA 1
ATOM 883 C C . GLU A 1 104 ? -2.849 0.161 15.478 1.00 78.44 104 GLU A C 1
ATOM 885 O O . GLU A 1 104 ? -2.421 0.285 14.332 1.00 78.44 104 GLU A O 1
ATOM 890 N N . LEU A 1 105 ? -2.579 1.056 16.434 1.00 78.62 105 LEU A N 1
ATOM 891 C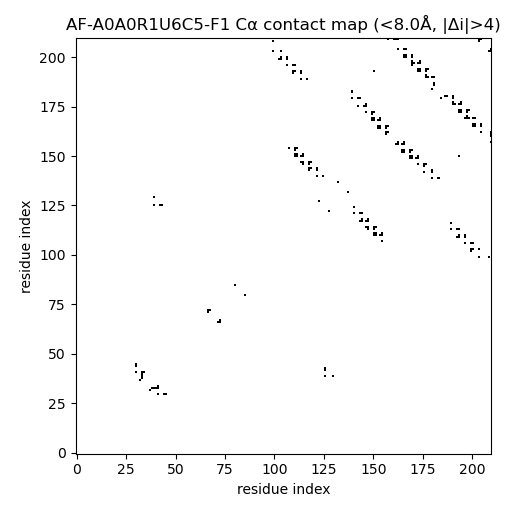 CA . LEU A 1 105 ? -1.827 2.291 16.200 1.00 78.62 105 LEU A CA 1
ATOM 892 C C . LEU A 1 105 ? -0.398 2.014 15.716 1.00 78.62 105 LEU A C 1
ATOM 894 O O . LEU A 1 105 ? 0.046 2.619 14.741 1.00 78.62 105 LEU A O 1
ATOM 898 N N . VAL A 1 106 ? 0.312 1.079 16.351 1.00 79.75 106 VAL A N 1
ATOM 899 C CA . VAL A 1 106 ? 1.659 0.667 15.924 1.00 79.75 106 VAL A CA 1
ATOM 900 C C . VAL A 1 106 ? 1.620 0.084 14.512 1.00 79.75 106 VAL A C 1
ATOM 902 O O . VAL A 1 106 ? 2.470 0.421 13.693 1.00 79.75 106 VAL A O 1
ATOM 905 N N . THR A 1 107 ? 0.609 -0.726 14.194 1.00 85.38 107 THR A N 1
ATOM 906 C CA . THR A 1 107 ? 0.435 -1.313 12.857 1.00 85.38 107 THR A CA 1
ATOM 907 C C . THR A 1 107 ? 0.188 -0.237 11.798 1.00 85.38 107 THR A C 1
ATOM 909 O O . THR A 1 107 ? 0.759 -0.318 10.712 1.00 85.38 107 THR A O 1
ATOM 912 N N . VAL A 1 108 ? -0.591 0.806 12.112 1.00 83.00 108 VAL A N 1
ATOM 913 C CA . VAL A 1 108 ? -0.776 1.968 11.223 1.00 83.00 108 VAL A CA 1
ATOM 914 C C . VAL A 1 108 ? 0.538 2.703 11.001 1.00 83.00 108 VAL A C 1
ATOM 916 O O . VAL A 1 108 ? 0.893 2.970 9.857 1.00 83.00 108 VAL A O 1
ATOM 919 N N . LEU A 1 109 ? 1.269 3.025 12.071 1.00 82.88 109 LEU A N 1
ATOM 920 C CA . LEU A 1 109 ? 2.531 3.763 11.967 1.00 82.88 109 LEU A CA 1
ATOM 921 C C . LEU A 1 109 ? 3.576 2.986 11.160 1.00 82.88 109 LEU A C 1
ATOM 923 O O . LEU A 1 109 ? 4.229 3.560 10.289 1.00 82.88 109 LEU A O 1
ATOM 927 N N . LEU A 1 110 ? 3.694 1.681 11.406 1.00 86.19 110 LEU A N 1
ATOM 928 C CA . LEU A 1 110 ? 4.571 0.806 10.635 1.00 86.19 110 LEU A CA 1
ATOM 929 C C . LEU A 1 110 ? 4.123 0.705 9.173 1.00 86.19 110 LEU A C 1
ATOM 931 O O . LEU A 1 110 ? 4.961 0.809 8.284 1.00 86.19 110 LEU A O 1
ATOM 935 N N . GLY A 1 111 ? 2.819 0.581 8.909 1.00 85.69 111 GLY A N 1
ATOM 936 C CA . GLY A 1 111 ? 2.278 0.581 7.549 1.00 85.69 111 GLY A CA 1
ATOM 937 C C . GLY A 1 111 ? 2.586 1.879 6.799 1.00 85.69 111 GLY A C 1
ATOM 938 O O . GLY A 1 111 ? 3.019 1.839 5.652 1.00 85.69 111 GLY A O 1
ATOM 939 N N . ILE A 1 112 ? 2.455 3.036 7.456 1.00 85.88 112 ILE A N 1
ATOM 940 C CA . ILE A 1 112 ? 2.823 4.341 6.881 1.00 85.88 112 ILE A CA 1
ATOM 941 C C . ILE A 1 112 ? 4.330 4.416 6.606 1.00 85.88 112 ILE A C 1
ATOM 943 O O . ILE A 1 112 ? 4.734 4.948 5.568 1.00 85.88 112 ILE A O 1
ATOM 947 N N . TYR A 1 113 ? 5.163 3.887 7.506 1.00 89.19 113 TYR A N 1
ATOM 948 C CA . TYR A 1 113 ? 6.612 3.840 7.315 1.00 89.19 113 TYR A CA 1
ATOM 949 C C . TYR A 1 113 ? 6.994 2.976 6.106 1.00 89.19 113 TYR A C 1
ATOM 951 O O . TYR A 1 113 ? 7.697 3.458 5.219 1.00 89.19 113 TYR A O 1
ATOM 959 N N . VAL A 1 114 ? 6.486 1.739 6.039 1.00 88.88 114 VAL A N 1
ATOM 960 C CA . VAL A 1 114 ? 6.718 0.813 4.916 1.00 88.88 114 VAL A CA 1
ATOM 961 C C . VAL A 1 114 ? 6.249 1.452 3.611 1.00 88.88 114 VAL A C 1
ATOM 963 O O . VAL A 1 114 ? 7.007 1.505 2.647 1.00 88.88 114 VAL A O 1
ATOM 966 N N . PHE A 1 115 ? 5.044 2.027 3.603 1.00 87.69 115 PHE A N 1
ATOM 967 C CA . PHE A 1 115 ? 4.502 2.746 2.455 1.00 87.69 115 PHE A CA 1
ATOM 968 C C . PHE A 1 115 ? 5.424 3.878 1.984 1.00 87.69 115 PHE A C 1
ATOM 970 O O . PHE A 1 115 ? 5.779 3.936 0.808 1.00 87.69 115 PHE A O 1
ATOM 977 N N . SER A 1 116 ? 5.838 4.760 2.897 1.00 86.19 116 SER A N 1
ATOM 978 C CA . SER A 1 116 ? 6.676 5.921 2.574 1.00 86.19 116 SER A CA 1
ATOM 979 C C . SER A 1 116 ? 8.050 5.501 2.058 1.00 86.19 116 SER A C 1
ATOM 981 O O . SER A 1 116 ? 8.547 6.081 1.092 1.00 86.19 116 SER A O 1
ATOM 983 N N . TRP A 1 117 ? 8.654 4.476 2.664 1.00 87.06 117 TRP A N 1
ATOM 984 C CA . TRP A 1 117 ? 9.951 3.961 2.237 1.00 87.06 117 TRP A CA 1
ATOM 985 C C . TRP A 1 117 ? 9.881 3.320 0.850 1.00 87.06 117 TRP A C 1
ATOM 987 O O . TRP A 1 117 ? 10.669 3.667 -0.029 1.00 87.06 117 TRP A O 1
ATOM 997 N N . SER A 1 118 ? 8.910 2.431 0.624 1.00 84.12 118 SER A N 1
ATOM 998 C CA . SER A 1 118 ? 8.712 1.789 -0.678 1.00 84.12 118 SER A CA 1
ATOM 999 C C . SER A 1 118 ? 8.382 2.814 -1.765 1.00 84.12 118 SER A C 1
ATOM 1001 O O . SER A 1 118 ? 8.888 2.703 -2.880 1.00 84.12 118 SER A O 1
ATOM 1003 N N . PHE A 1 119 ? 7.604 3.852 -1.441 1.00 83.38 119 PHE A N 1
ATOM 1004 C CA . PHE A 1 119 ? 7.324 4.952 -2.362 1.00 83.38 119 PHE A CA 1
ATOM 1005 C C . PHE A 1 119 ? 8.581 5.756 -2.708 1.00 83.38 119 PHE A C 1
ATOM 1007 O O . PHE A 1 119 ? 8.818 6.028 -3.882 1.00 83.38 119 PHE A O 1
ATOM 1014 N N . ALA A 1 120 ? 9.416 6.091 -1.720 1.00 82.38 120 ALA A N 1
ATOM 1015 C CA . ALA A 1 120 ? 10.683 6.781 -1.958 1.00 82.38 120 ALA A CA 1
ATOM 1016 C C . ALA A 1 120 ? 11.638 5.942 -2.822 1.00 82.38 120 ALA A C 1
ATOM 1018 O O . ALA A 1 120 ? 12.268 6.476 -3.734 1.00 82.38 120 ALA A O 1
ATOM 1019 N N . TYR A 1 121 ? 11.706 4.632 -2.576 1.00 79.50 121 TYR A N 1
ATOM 1020 C CA . TYR A 1 121 ? 12.510 3.705 -3.370 1.00 79.50 121 TYR A CA 1
ATOM 1021 C C . TYR A 1 121 ? 12.065 3.683 -4.836 1.00 79.50 121 TYR A C 1
ATOM 1023 O O . TYR A 1 121 ? 12.874 3.937 -5.725 1.00 79.50 121 TYR A O 1
ATOM 1031 N N . ILE A 1 122 ? 10.766 3.485 -5.078 1.00 77.75 122 ILE A N 1
ATOM 1032 C CA . ILE A 1 122 ? 10.172 3.515 -6.420 1.00 77.75 122 ILE A CA 1
ATOM 1033 C C . ILE A 1 122 ? 10.407 4.867 -7.092 1.00 77.75 122 ILE A C 1
ATOM 1035 O O . ILE A 1 122 ? 10.773 4.914 -8.260 1.00 77.75 122 ILE A O 1
ATOM 1039 N N . TYR A 1 123 ? 10.251 5.974 -6.369 1.00 75.62 123 TYR A N 1
ATOM 1040 C CA . TYR A 1 123 ? 10.508 7.300 -6.921 1.00 75.62 123 TYR A CA 1
ATOM 1041 C C . TYR A 1 123 ? 11.965 7.450 -7.388 1.00 75.62 123 TYR A C 1
ATOM 1043 O O . TYR A 1 123 ? 12.214 7.887 -8.510 1.00 75.62 123 TYR A O 1
ATOM 1051 N N . VAL A 1 124 ? 12.938 7.036 -6.572 1.00 75.69 124 VAL A N 1
ATOM 1052 C CA . VAL A 1 124 ? 14.359 7.069 -6.954 1.00 75.69 124 VAL A CA 1
ATOM 1053 C C . VAL A 1 124 ? 14.648 6.117 -8.116 1.00 75.69 124 VAL A C 1
ATOM 1055 O O . VAL A 1 124 ? 15.423 6.462 -9.003 1.00 75.69 124 VAL A O 1
ATOM 1058 N N . GLU A 1 125 ? 14.021 4.944 -8.153 1.00 70.69 125 GLU A N 1
ATOM 1059 C CA . GLU A 1 125 ? 14.247 3.950 -9.204 1.00 70.69 125 GLU A CA 1
ATOM 1060 C C . GLU A 1 125 ? 13.641 4.366 -10.556 1.00 70.69 125 GLU A C 1
ATOM 1062 O O . GLU A 1 125 ? 14.302 4.231 -11.585 1.00 70.69 125 GLU A O 1
ATOM 1067 N N . PHE A 1 126 ? 12.437 4.949 -10.568 1.00 66.25 126 PHE A N 1
ATOM 1068 C CA . PHE A 1 126 ? 11.770 5.386 -11.801 1.00 66.25 126 PHE A CA 1
ATOM 1069 C C . PHE A 1 126 ? 12.285 6.722 -12.348 1.00 66.25 126 PHE A C 1
ATOM 1071 O O . PHE A 1 126 ? 12.329 6.890 -13.567 1.00 66.25 126 PHE A O 1
ATOM 1078 N N . PHE A 1 127 ? 12.701 7.657 -11.485 1.00 65.88 127 PHE A N 1
ATOM 1079 C CA . PHE A 1 127 ? 13.197 8.974 -11.911 1.00 65.88 127 PHE A CA 1
ATOM 1080 C C . PHE A 1 127 ? 14.733 9.077 -11.956 1.00 65.88 127 PHE A C 1
ATOM 1082 O O . PHE A 1 127 ? 15.261 10.028 -12.532 1.00 65.88 127 PHE A O 1
ATOM 1089 N N . GLY A 1 128 ? 15.466 8.130 -11.359 1.00 58.44 128 GLY A N 1
ATOM 1090 C CA . GLY A 1 128 ? 16.908 8.256 -11.116 1.00 58.44 128 GLY A CA 1
ATOM 1091 C C . GLY A 1 128 ? 17.834 7.897 -12.277 1.00 58.44 128 GLY A C 1
ATOM 1092 O O . GLY A 1 128 ? 18.992 8.307 -12.258 1.00 58.44 128 GLY A O 1
ATOM 1093 N N . SER A 1 129 ? 17.401 7.124 -13.273 1.00 53.25 129 SER A N 1
ATOM 1094 C CA . SER A 1 129 ? 18.104 6.907 -14.556 1.00 53.25 129 SER A CA 1
ATOM 1095 C C . SER A 1 129 ? 17.357 5.854 -15.370 1.00 53.25 129 SER A C 1
ATOM 1097 O O . SER A 1 129 ? 16.893 4.861 -14.816 1.00 53.25 129 SER A O 1
ATOM 1099 N N . VAL A 1 130 ? 17.267 6.043 -16.691 1.00 50.06 130 VAL A N 1
ATOM 1100 C CA . VAL A 1 130 ? 16.703 5.056 -17.628 1.00 50.06 130 VAL A CA 1
ATOM 1101 C C . VAL A 1 130 ? 17.623 3.834 -17.649 1.00 50.06 130 VAL A C 1
ATOM 1103 O O . VAL A 1 130 ? 18.559 3.758 -18.445 1.00 50.06 130 VAL A O 1
ATOM 1106 N N . LYS A 1 131 ? 17.420 2.905 -16.714 1.00 54.81 131 LYS A N 1
ATOM 1107 C CA . LYS A 1 131 ? 18.157 1.645 -16.691 1.00 54.81 131 LYS A CA 1
ATOM 1108 C C . LYS A 1 131 ? 17.633 0.712 -17.776 1.00 54.81 131 LYS A C 1
ATOM 1110 O O . LYS A 1 131 ? 16.462 0.735 -18.149 1.00 54.81 131 LYS A O 1
ATOM 1115 N N . SER A 1 132 ? 18.567 -0.076 -18.294 1.00 54.12 132 SER A N 1
ATOM 1116 C CA . SER A 1 132 ? 18.370 -1.138 -19.274 1.00 54.12 132 SER A CA 1
ATOM 1117 C C . SER A 1 132 ? 17.186 -2.043 -18.930 1.00 54.12 132 SER A C 1
ATOM 1119 O O . SER A 1 132 ? 16.917 -2.281 -17.756 1.00 54.12 132 SER A O 1
ATOM 1121 N N . LEU A 1 133 ? 16.549 -2.592 -19.972 1.00 56.81 133 LEU A N 1
ATOM 1122 C CA . LEU A 1 133 ? 15.492 -3.616 -19.961 1.00 56.81 133 LEU A CA 1
ATOM 1123 C C . LEU A 1 133 ? 15.948 -4.939 -19.306 1.00 56.81 133 LEU A C 1
ATOM 1125 O O . LEU A 1 133 ? 15.942 -5.989 -19.944 1.00 56.81 133 LEU A O 1
ATOM 1129 N N . ASP A 1 134 ? 16.373 -4.908 -18.045 1.00 70.88 134 ASP A N 1
ATOM 1130 C CA . ASP A 1 134 ? 16.603 -6.118 -17.268 1.00 70.88 134 ASP A CA 1
ATOM 1131 C C . ASP A 1 134 ? 15.243 -6.604 -16.725 1.00 70.88 134 ASP A C 1
ATOM 1133 O O . ASP A 1 134 ? 14.593 -5.896 -15.937 1.00 70.88 134 ASP A O 1
ATOM 1137 N N . PRO A 1 135 ? 14.763 -7.785 -17.155 1.00 70.38 135 PRO A N 1
ATOM 1138 C CA . PRO A 1 135 ? 13.484 -8.322 -16.706 1.00 70.38 135 PRO A CA 1
ATOM 1139 C C . PRO A 1 135 ? 13.444 -8.559 -15.191 1.00 70.38 135 PRO A C 1
ATOM 1141 O O . PRO A 1 135 ? 12.371 -8.443 -14.595 1.00 70.38 135 PRO A O 1
ATOM 1144 N N . VAL A 1 136 ? 14.584 -8.828 -14.543 1.00 75.94 136 VAL A N 1
ATOM 1145 C CA . VAL A 1 136 ? 14.644 -9.041 -13.087 1.00 75.94 136 VAL A CA 1
ATOM 1146 C C . VAL A 1 136 ? 14.440 -7.725 -12.336 1.00 75.94 136 VAL A C 1
ATOM 1148 O O . VAL A 1 136 ? 13.647 -7.673 -11.398 1.00 75.94 136 VAL A O 1
ATOM 1151 N N . GLN A 1 137 ? 15.080 -6.639 -12.780 1.00 75.25 137 GLN A N 1
ATOM 1152 C CA . GLN A 1 137 ? 14.883 -5.307 -12.187 1.00 75.25 137 GLN A CA 1
ATOM 1153 C C . GLN A 1 137 ? 13.448 -4.814 -12.389 1.00 75.25 137 GLN A C 1
ATOM 1155 O O . GLN A 1 137 ? 12.829 -4.279 -11.472 1.00 75.25 137 GLN A O 1
ATOM 1160 N N . SER A 1 138 ? 12.876 -5.090 -13.563 1.00 74.56 138 SER A N 1
ATOM 1161 C CA . SER A 1 138 ? 11.473 -4.775 -13.849 1.00 74.56 138 SER A CA 1
ATOM 1162 C C . SER A 1 138 ? 10.528 -5.527 -12.903 1.00 74.56 138 SER A C 1
ATOM 1164 O O . SER A 1 138 ? 9.620 -4.923 -12.332 1.00 74.56 138 SER A O 1
ATOM 1166 N N . LEU A 1 139 ? 10.766 -6.827 -12.673 1.00 79.81 139 LEU A N 1
ATOM 1167 C CA . LEU A 1 139 ? 10.000 -7.646 -11.726 1.00 79.81 139 LEU A CA 1
ATOM 1168 C C . LEU A 1 139 ? 10.081 -7.111 -10.288 1.00 79.81 139 LEU A C 1
ATOM 1170 O O . LEU A 1 139 ? 9.058 -7.047 -9.604 1.00 79.81 139 LEU A O 1
ATOM 1174 N N . ILE A 1 140 ? 11.267 -6.688 -9.845 1.00 82.44 140 ILE A N 1
ATOM 1175 C CA . ILE A 1 140 ? 11.466 -6.064 -8.529 1.00 82.44 140 ILE A CA 1
ATOM 1176 C C . ILE A 1 140 ? 10.656 -4.763 -8.422 1.00 82.44 140 ILE A C 1
ATOM 1178 O O . ILE A 1 140 ? 9.968 -4.559 -7.419 1.00 82.44 140 ILE A O 1
ATOM 1182 N N . GLY A 1 141 ? 10.659 -3.924 -9.461 1.00 78.94 141 GLY A N 1
ATOM 1183 C CA . GLY A 1 141 ? 9.841 -2.709 -9.519 1.00 78.94 141 GLY A CA 1
ATOM 1184 C C . GLY A 1 141 ? 8.337 -2.994 -9.410 1.00 78.94 141 GLY A C 1
ATOM 1185 O O . GLY A 1 141 ? 7.641 -2.355 -8.618 1.00 78.94 141 GLY A O 1
ATOM 1186 N N . TYR A 1 142 ? 7.829 -4.003 -10.131 1.00 79.31 142 TYR A N 1
ATOM 1187 C CA . TYR A 1 142 ? 6.419 -4.414 -10.055 1.00 79.31 142 TYR A CA 1
ATOM 1188 C C . TYR A 1 142 ? 6.022 -4.915 -8.668 1.00 79.31 142 TYR A C 1
ATOM 1190 O O . TYR A 1 142 ? 4.959 -4.557 -8.159 1.00 79.31 142 TYR A O 1
ATOM 1198 N N . LEU A 1 143 ? 6.863 -5.745 -8.055 1.00 87.12 143 LEU A N 1
ATOM 1199 C CA . LEU A 1 143 ? 6.593 -6.290 -6.732 1.00 87.12 143 LEU A CA 1
ATOM 1200 C C . LEU A 1 143 ? 6.650 -5.201 -5.655 1.00 87.12 143 LEU A C 1
ATOM 1202 O O . LEU A 1 143 ? 5.791 -5.179 -4.776 1.00 87.12 143 LEU A O 1
ATOM 1206 N N . ASN A 1 144 ? 7.591 -4.255 -5.748 1.00 85.69 144 ASN A N 1
ATOM 1207 C CA . ASN A 1 144 ? 7.614 -3.089 -4.863 1.00 85.69 144 ASN A CA 1
ATOM 1208 C C . ASN A 1 144 ? 6.367 -2.217 -5.052 1.00 85.69 144 ASN A C 1
ATOM 1210 O O . ASN A 1 144 ? 5.778 -1.769 -4.070 1.00 85.69 144 ASN A O 1
ATOM 1214 N N . PHE A 1 145 ? 5.914 -2.011 -6.292 1.00 84.69 145 PHE A N 1
ATOM 1215 C CA . PHE A 1 145 ? 4.690 -1.252 -6.548 1.00 84.69 145 PHE A CA 1
ATOM 1216 C C . PHE A 1 145 ? 3.459 -1.967 -5.979 1.00 84.69 145 PHE A C 1
ATOM 1218 O O . PHE A 1 145 ? 2.630 -1.350 -5.309 1.00 84.69 145 PHE A O 1
ATOM 1225 N N . ALA A 1 146 ? 3.370 -3.285 -6.168 1.00 88.12 146 ALA A N 1
ATOM 1226 C CA . ALA A 1 146 ? 2.329 -4.104 -5.560 1.00 88.12 146 ALA A CA 1
ATOM 1227 C C . ALA A 1 146 ? 2.356 -4.003 -4.026 1.00 88.12 146 ALA A C 1
ATOM 1229 O O . ALA A 1 146 ? 1.298 -3.868 -3.412 1.00 88.12 146 ALA A O 1
ATOM 1230 N N . LEU A 1 147 ? 3.544 -3.995 -3.411 1.00 89.94 147 LEU A N 1
ATOM 1231 C CA . LEU A 1 147 ? 3.698 -3.819 -1.968 1.00 89.94 147 LEU A CA 1
ATOM 1232 C C . LEU A 1 147 ? 3.133 -2.468 -1.506 1.00 89.94 147 LEU A C 1
ATOM 1234 O O . LEU A 1 147 ? 2.321 -2.445 -0.585 1.00 89.94 147 LEU A O 1
ATOM 1238 N N . ILE A 1 148 ? 3.472 -1.363 -2.184 1.00 89.25 148 ILE A N 1
ATOM 1239 C CA . ILE A 1 148 ? 2.922 -0.024 -1.891 1.00 89.25 148 ILE A CA 1
ATOM 1240 C C . ILE A 1 148 ? 1.393 -0.041 -1.921 1.00 89.25 148 ILE A C 1
ATOM 1242 O O . ILE A 1 148 ? 0.746 0.439 -0.988 1.00 89.25 148 ILE A O 1
ATOM 1246 N N . VAL A 1 149 ? 0.812 -0.588 -2.992 1.00 88.44 149 VAL A N 1
ATOM 1247 C CA . VAL A 1 149 ? -0.643 -0.623 -3.188 1.00 88.44 149 VAL A CA 1
ATOM 1248 C C . VAL A 1 149 ? -1.319 -1.421 -2.078 1.00 88.44 149 VAL A C 1
ATOM 1250 O O . VAL A 1 149 ? -2.310 -0.973 -1.497 1.00 88.44 149 VAL A O 1
ATOM 1253 N N . VAL A 1 150 ? -0.785 -2.597 -1.757 1.00 92.31 150 VAL A N 1
ATOM 1254 C CA . VAL A 1 150 ? -1.371 -3.474 -0.744 1.00 92.31 150 VAL A CA 1
ATOM 1255 C C . VAL A 1 150 ? -1.247 -2.872 0.659 1.00 92.31 150 VAL A C 1
ATOM 1257 O O . VAL A 1 150 ? -2.235 -2.869 1.396 1.00 92.31 150 VAL A O 1
ATOM 1260 N N . VAL A 1 151 ? -0.090 -2.301 1.008 1.00 90.38 151 VAL A N 1
ATOM 1261 C CA . VAL A 1 151 ? 0.124 -1.614 2.293 1.00 90.38 151 VAL A CA 1
ATOM 1262 C C . VAL A 1 151 ? -0.811 -0.408 2.419 1.00 90.38 151 VAL A C 1
ATOM 1264 O O . VAL A 1 151 ? -1.442 -0.223 3.462 1.00 90.38 151 VAL A O 1
ATOM 1267 N N . PHE A 1 152 ? -0.986 0.373 1.348 1.00 88.50 152 PHE A N 1
ATOM 1268 C CA . PHE A 1 152 ? -1.946 1.477 1.321 1.00 88.50 152 PHE A CA 1
ATOM 1269 C C . PHE A 1 152 ? -3.375 0.998 1.600 1.00 88.50 152 PHE A C 1
ATOM 1271 O O . PHE A 1 152 ? -4.055 1.562 2.458 1.00 88.50 152 PHE A O 1
ATOM 1278 N N . PHE A 1 153 ? -3.831 -0.066 0.929 1.00 87.62 153 PHE A N 1
ATOM 1279 C CA . PHE A 1 153 ? -5.165 -0.620 1.172 1.00 87.62 153 PHE A CA 1
ATOM 1280 C C . PHE A 1 153 ? -5.317 -1.247 2.560 1.00 87.62 153 PHE A C 1
ATOM 1282 O O . PHE A 1 153 ? -6.421 -1.226 3.105 1.00 87.62 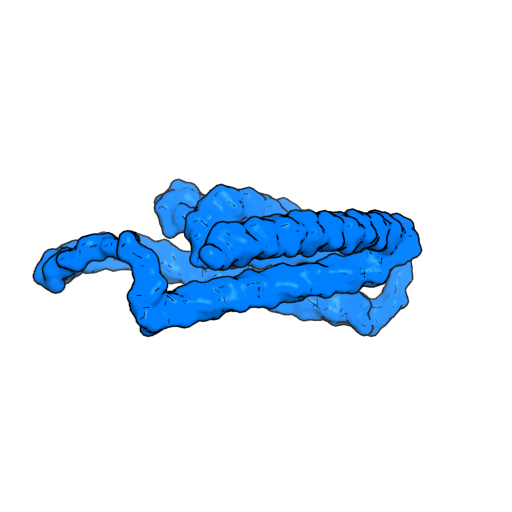153 PHE A O 1
ATOM 1289 N N . ASN A 1 154 ? -4.241 -1.754 3.160 1.00 87.25 154 ASN A N 1
ATOM 1290 C CA . ASN A 1 154 ? -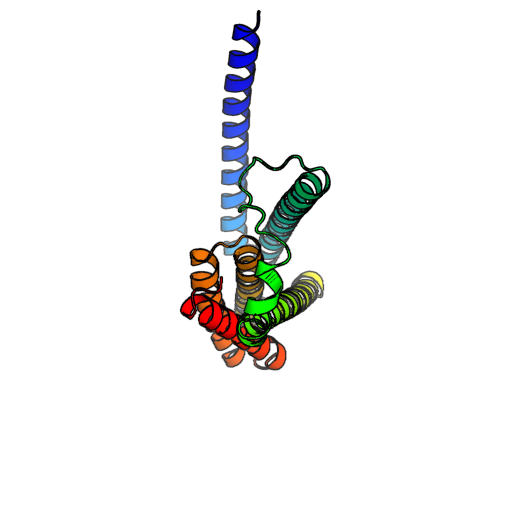4.249 -2.209 4.547 1.00 87.25 154 ASN A CA 1
ATOM 1291 C C . ASN A 1 154 ? -4.439 -1.049 5.523 1.00 87.25 154 ASN A C 1
ATOM 1293 O O . ASN A 1 154 ? -5.344 -1.106 6.359 1.00 87.25 154 ASN A O 1
ATOM 1297 N N . VAL A 1 155 ? -3.658 0.026 5.373 1.00 83.88 155 VAL A N 1
ATOM 1298 C CA . VAL A 1 155 ? -3.799 1.236 6.195 1.00 83.88 155 VAL A CA 1
ATOM 1299 C C . VAL A 1 155 ? -5.188 1.840 6.003 1.00 83.88 155 VAL A C 1
ATOM 1301 O O . VAL A 1 155 ? -5.907 2.015 6.982 1.00 83.88 155 VAL A O 1
ATOM 1304 N N . ALA A 1 156 ? -5.618 2.078 4.760 1.00 79.56 156 ALA A N 1
ATOM 1305 C CA . ALA A 1 156 ? -6.935 2.632 4.450 1.00 79.56 156 ALA A CA 1
ATOM 1306 C C . ALA A 1 156 ? -8.081 1.719 4.921 1.00 79.56 156 ALA A C 1
ATOM 1308 O O . ALA A 1 156 ? -9.077 2.196 5.461 1.00 79.56 156 ALA A O 1
ATOM 1309 N N . GLY A 1 157 ? -7.946 0.403 4.750 1.00 77.56 157 GLY A N 1
ATOM 1310 C CA . GLY A 1 157 ? -8.942 -0.580 5.163 1.00 77.56 157 GLY A CA 1
ATOM 1311 C C . GLY A 1 157 ? -9.131 -0.628 6.673 1.00 77.56 157 GLY A C 1
ATOM 1312 O O . GLY A 1 157 ? -10.273 -0.681 7.132 1.00 77.56 157 GLY A O 1
ATOM 1313 N N . LEU A 1 158 ? -8.039 -0.564 7.434 1.00 79.94 158 LEU A N 1
ATOM 1314 C CA . LEU A 1 158 ? -8.068 -0.516 8.894 1.00 79.94 158 LEU A CA 1
ATOM 1315 C C . LEU A 1 158 ? -8.750 0.770 9.372 1.00 79.94 158 LEU A C 1
ATOM 1317 O O . LEU A 1 158 ? -9.728 0.745 10.114 1.00 79.94 158 LEU A O 1
ATOM 1321 N N . LEU A 1 159 ? -8.294 1.886 8.826 1.00 76.50 159 LEU A N 1
ATOM 1322 C CA . LEU A 1 159 ? -8.791 3.223 9.076 1.00 76.50 159 LEU A CA 1
ATOM 1323 C C . LEU A 1 159 ? -10.290 3.417 8.725 1.00 76.50 159 LEU A C 1
ATOM 1325 O O . LEU A 1 159 ? -10.990 4.188 9.381 1.00 76.50 159 LEU A O 1
ATOM 1329 N N . MET A 1 160 ? -10.804 2.698 7.721 1.00 72.88 160 MET A N 1
ATOM 1330 C CA . MET A 1 160 ? -12.224 2.686 7.334 1.00 72.88 160 MET A CA 1
ATOM 1331 C C . MET A 1 160 ? -13.051 1.571 8.001 1.00 72.88 160 MET A C 1
ATOM 1333 O O . MET A 1 160 ? -14.244 1.445 7.709 1.00 72.88 160 MET A O 1
ATOM 1337 N N . GLY A 1 161 ? -12.450 0.723 8.842 1.00 69.56 161 GLY A N 1
ATOM 1338 C CA . GLY A 1 161 ? -13.129 -0.417 9.475 1.00 69.56 161 GLY A CA 1
ATOM 1339 C C . GLY A 1 161 ? -13.570 -1.520 8.495 1.00 69.56 161 GLY A C 1
ATOM 1340 O O . GLY A 1 161 ? -14.518 -2.265 8.755 1.00 69.56 161 GLY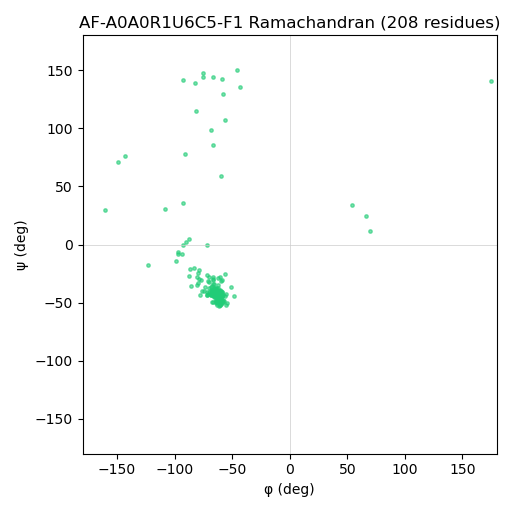 A O 1
ATOM 1341 N N . ARG A 1 162 ? -12.921 -1.641 7.330 1.00 77.75 162 ARG A N 1
ATOM 1342 C CA . ARG A 1 162 ? -13.267 -2.607 6.269 1.00 77.75 162 ARG A CA 1
ATOM 1343 C C . ARG A 1 162 ? -12.509 -3.928 6.449 1.00 77.75 162 ARG A C 1
ATOM 1345 O O . ARG A 1 162 ? -11.573 -4.234 5.714 1.00 77.75 162 ARG A O 1
ATOM 1352 N N . ARG A 1 163 ? -12.982 -4.764 7.379 1.00 75.62 163 ARG A N 1
ATOM 1353 C CA . ARG A 1 163 ? -12.375 -6.062 7.768 1.00 75.62 163 ARG A CA 1
ATOM 1354 C C . ARG A 1 163 ? -11.994 -6.982 6.604 1.00 75.62 163 ARG A C 1
ATOM 1356 O O . ARG A 1 163 ? -10.924 -7.584 6.604 1.00 75.62 163 ARG A O 1
ATOM 1363 N N . TYR A 1 164 ? -12.880 -7.113 5.615 1.00 79.06 164 TYR A N 1
ATOM 1364 C CA . TYR A 1 164 ? -12.652 -7.988 4.462 1.00 79.06 164 TYR A CA 1
ATOM 1365 C C . TYR A 1 164 ? -11.467 -7.520 3.606 1.00 79.06 164 TYR A C 1
ATOM 1367 O O . TYR A 1 164 ? -10.660 -8.347 3.178 1.00 79.06 164 TYR A O 1
ATOM 1375 N N . LEU A 1 165 ? -11.347 -6.203 3.405 1.00 81.12 165 LEU A N 1
ATOM 1376 C CA . LEU A 1 165 ? -10.252 -5.592 2.654 1.00 81.12 165 LEU A CA 1
ATOM 1377 C C . LEU A 1 165 ? -8.922 -5.835 3.375 1.00 81.12 165 LEU A C 1
ATOM 1379 O O . LEU A 1 165 ? -8.009 -6.389 2.774 1.00 81.12 165 LEU A O 1
ATOM 1383 N N . VAL A 1 166 ? -8.871 -5.548 4.682 1.00 85.44 166 VAL A N 1
ATOM 1384 C CA . VAL A 1 166 ? -7.679 -5.757 5.525 1.00 85.44 166 VAL A CA 1
ATOM 1385 C C . VAL A 1 166 ? -7.196 -7.205 5.470 1.00 85.44 166 VAL A C 1
ATOM 1387 O O . VAL A 1 166 ? -6.011 -7.458 5.299 1.00 85.44 166 VAL A O 1
ATOM 1390 N N . ARG A 1 167 ? -8.099 -8.190 5.551 1.00 86.50 167 ARG A N 1
ATOM 1391 C CA . ARG A 1 167 ? -7.700 -9.604 5.479 1.00 86.50 167 ARG A CA 1
ATOM 1392 C C . ARG A 1 167 ? -7.057 -9.953 4.136 1.00 86.50 167 ARG A C 1
ATOM 1394 O O . ARG A 1 167 ? -6.042 -10.644 4.103 1.00 86.50 167 ARG A O 1
ATOM 1401 N N . LYS A 1 168 ? -7.688 -9.558 3.028 1.00 90.81 168 LYS A N 1
ATOM 1402 C CA . LYS A 1 168 ? -7.212 -9.911 1.682 1.00 90.81 168 LYS A CA 1
ATOM 1403 C C . LYS A 1 168 ? -5.898 -9.208 1.363 1.00 90.81 168 LYS A C 1
ATOM 1405 O O . LYS A 1 168 ? -4.982 -9.854 0.861 1.00 90.81 168 LYS A O 1
ATOM 1410 N N . CYS A 1 169 ? -5.797 -7.933 1.718 1.00 90.69 169 CYS A N 1
ATOM 1411 C CA . CYS A 1 169 ? -4.589 -7.149 1.540 1.00 90.69 169 CYS A CA 1
ATOM 1412 C C . CYS A 1 169 ? -3.460 -7.652 2.451 1.00 90.69 169 CYS A C 1
ATOM 1414 O O . CYS A 1 169 ? -2.368 -7.868 1.956 1.00 90.69 169 CYS A O 1
ATOM 1416 N N . ALA A 1 170 ? -3.693 -7.983 3.723 1.00 90.62 170 ALA A N 1
ATOM 1417 C CA . ALA A 1 170 ? -2.645 -8.550 4.582 1.00 90.62 170 ALA A CA 1
ATOM 1418 C C . ALA A 1 170 ? -2.083 -9.887 4.052 1.00 90.62 170 ALA A C 1
ATOM 1420 O O . ALA A 1 170 ? -0.876 -10.104 4.076 1.00 90.62 170 ALA A O 1
ATOM 1421 N N . ILE A 1 171 ? -2.924 -10.773 3.502 1.00 93.38 171 ILE A N 1
ATOM 1422 C CA . ILE A 1 171 ? -2.438 -12.015 2.867 1.00 93.38 171 ILE A CA 1
ATOM 1423 C C . ILE A 1 171 ? -1.583 -11.700 1.631 1.00 93.38 171 ILE A C 1
ATOM 1425 O O . ILE A 1 171 ? -0.525 -12.302 1.445 1.00 93.38 171 ILE A O 1
ATOM 1429 N N . ALA A 1 172 ? -2.028 -10.756 0.798 1.00 92.50 172 ALA A N 1
ATOM 1430 C CA . ALA A 1 172 ? -1.271 -10.322 -0.371 1.00 92.50 172 ALA A CA 1
ATOM 1431 C C . ALA A 1 172 ? 0.059 -9.650 0.019 1.00 92.50 172 ALA A C 1
ATOM 1433 O O . ALA A 1 172 ? 1.063 -9.892 -0.640 1.00 92.50 172 ALA A O 1
ATOM 1434 N N . GLU A 1 173 ? 0.089 -8.874 1.107 1.00 94.06 173 GLU A N 1
ATOM 1435 C CA . GLU A 1 173 ? 1.289 -8.194 1.614 1.00 94.06 173 GLU A CA 1
ATOM 1436 C C . GLU A 1 173 ? 2.354 -9.215 2.003 1.00 94.06 173 GLU A C 1
ATOM 1438 O O . GLU A 1 173 ? 3.492 -9.103 1.559 1.00 94.06 173 GLU A O 1
ATOM 1443 N N . ILE A 1 174 ? 1.969 -10.262 2.745 1.00 94.12 174 ILE A N 1
ATOM 1444 C CA . ILE A 1 174 ? 2.879 -11.357 3.111 1.00 94.12 174 ILE A CA 1
ATOM 1445 C C .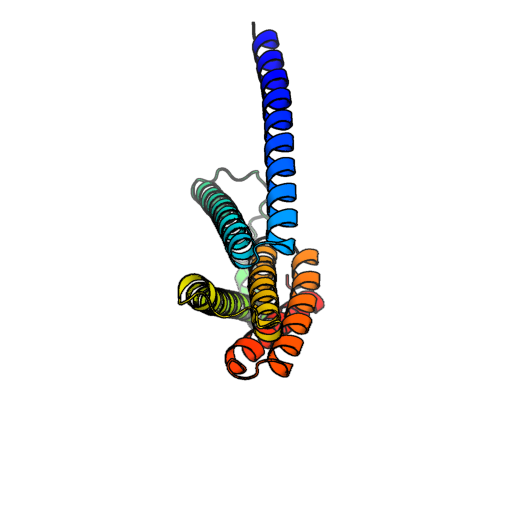 ILE A 1 174 ? 3.415 -12.042 1.854 1.00 94.12 174 ILE A C 1
ATOM 1447 O O . ILE A 1 174 ? 4.621 -12.243 1.739 1.00 94.12 174 ILE A O 1
ATOM 1451 N N . ALA A 1 175 ? 2.538 -12.390 0.907 1.00 93.81 175 ALA A N 1
ATOM 1452 C CA . ALA A 1 175 ? 2.950 -13.072 -0.316 1.00 93.81 175 ALA A CA 1
ATOM 1453 C C . ALA A 1 175 ? 3.960 -12.234 -1.119 1.00 93.81 175 ALA A C 1
ATOM 1455 O O . ALA A 1 175 ? 5.015 -12.739 -1.500 1.00 93.81 175 ALA A O 1
ATOM 1456 N N . VAL A 1 176 ? 3.673 -10.946 -1.324 1.00 92.56 176 VAL A N 1
ATOM 1457 C CA . VAL A 1 176 ? 4.552 -10.028 -2.061 1.00 92.56 176 VAL A CA 1
ATOM 1458 C C . VAL A 1 176 ? 5.870 -9.807 -1.316 1.00 92.56 176 VAL A C 1
ATOM 1460 O O . VAL A 1 176 ? 6.932 -9.892 -1.931 1.00 92.56 176 VAL A O 1
ATOM 1463 N N . ALA A 1 177 ? 5.830 -9.583 -0.001 1.00 92.12 177 ALA A N 1
ATOM 1464 C CA . ALA A 1 177 ? 7.027 -9.345 0.801 1.00 92.12 177 ALA A CA 1
ATOM 1465 C C . ALA A 1 177 ? 7.953 -10.570 0.849 1.00 92.12 177 ALA A C 1
ATOM 1467 O O . ALA A 1 177 ? 9.167 -10.412 0.748 1.00 92.12 177 ALA A O 1
ATOM 1468 N N . VAL A 1 178 ? 7.406 -11.788 0.940 1.00 92.88 178 VAL A N 1
ATOM 1469 C CA . VAL A 1 178 ? 8.196 -13.033 0.907 1.00 92.88 178 VAL A CA 1
ATOM 1470 C C . VAL A 1 178 ? 8.870 -13.225 -0.452 1.00 92.88 178 VAL A C 1
ATOM 1472 O O . VAL A 1 178 ? 10.057 -13.547 -0.501 1.00 92.88 178 VAL A O 1
ATOM 1475 N N . VAL A 1 179 ? 8.148 -12.987 -1.552 1.00 91.44 179 VAL A N 1
ATOM 1476 C CA . VAL A 1 179 ? 8.722 -13.080 -2.905 1.00 91.44 179 VAL A CA 1
ATOM 1477 C C . VAL A 1 179 ? 9.827 -12.034 -3.098 1.00 91.44 179 VAL A C 1
ATOM 1479 O O . VAL A 1 179 ? 10.906 -12.371 -3.583 1.00 91.44 179 VAL A O 1
ATOM 1482 N N . LEU A 1 180 ? 9.607 -10.790 -2.660 1.00 89.56 180 LEU A N 1
ATOM 1483 C CA . LEU A 1 180 ? 10.630 -9.737 -2.690 1.00 89.56 180 LEU A CA 1
ATOM 1484 C C . LEU A 1 180 ? 11.860 -10.096 -1.859 1.00 89.56 180 LEU A C 1
ATOM 1486 O O . LEU A 1 180 ? 12.978 -9.852 -2.299 1.00 89.56 180 LEU A O 1
ATOM 1490 N N . LEU A 1 181 ? 11.672 -10.696 -0.684 1.00 91.31 181 LEU A N 1
ATOM 1491 C CA . LEU A 1 181 ? 12.775 -11.064 0.203 1.00 91.31 181 LEU A CA 1
ATOM 1492 C C . LEU A 1 181 ? 13.642 -12.171 -0.408 1.00 91.31 181 LEU A C 1
ATOM 1494 O O . LEU A 1 181 ? 14.848 -12.199 -0.179 1.00 91.31 181 LEU A O 1
ATOM 1498 N N . TRP A 1 182 ? 13.040 -13.040 -1.225 1.00 88.00 182 TRP A N 1
ATOM 1499 C CA . TRP A 1 182 ? 13.746 -14.094 -1.948 1.00 88.00 182 TRP A CA 1
ATOM 1500 C C . TRP A 1 182 ? 14.522 -13.576 -3.168 1.00 88.00 182 TRP A C 1
ATOM 1502 O O . TRP A 1 182 ? 15.644 -14.012 -3.408 1.00 88.00 182 TRP A O 1
ATOM 1512 N N . ILE A 1 183 ? 13.948 -12.632 -3.922 1.00 85.88 183 ILE A N 1
ATOM 1513 C CA . ILE A 1 183 ? 14.540 -12.111 -5.168 1.00 85.88 183 ILE A CA 1
ATOM 1514 C C . ILE A 1 183 ? 15.530 -10.966 -4.900 1.00 85.88 183 ILE A C 1
ATOM 1516 O O . ILE A 1 183 ? 16.538 -10.843 -5.595 1.00 85.88 183 ILE A O 1
ATOM 1520 N N . TYR A 1 184 ? 15.259 -10.116 -3.905 1.00 80.94 184 TYR A N 1
ATOM 1521 C CA . TYR A 1 184 ? 16.019 -8.893 -3.646 1.00 80.94 184 TYR A CA 1
ATOM 1522 C C . TYR A 1 184 ? 16.167 -8.608 -2.137 1.00 80.94 184 TYR A C 1
ATOM 1524 O O . TYR A 1 184 ? 15.524 -7.707 -1.585 1.00 80.94 184 TYR A O 1
ATOM 1532 N N . PRO A 1 185 ? 17.054 -9.341 -1.437 1.00 79.19 185 PRO A N 1
ATOM 1533 C CA . PRO A 1 185 ? 17.190 -9.264 0.019 1.00 79.19 185 PRO A CA 1
ATOM 1534 C C . PRO A 1 185 ? 17.844 -7.967 0.522 1.00 79.19 185 PRO A C 1
ATOM 1536 O O . PRO A 1 185 ? 17.980 -7.785 1.729 1.00 79.19 185 PRO A O 1
ATOM 1539 N N . LEU A 1 186 ? 18.244 -7.038 -0.354 1.00 79.19 186 LEU A N 1
ATOM 1540 C CA . LEU A 1 186 ? 18.943 -5.808 0.039 1.00 79.19 186 LEU A CA 1
ATOM 1541 C C . LEU A 1 186 ? 18.123 -4.943 1.018 1.00 79.19 186 LEU A C 1
ATOM 1543 O O . LEU A 1 186 ? 18.685 -4.279 1.886 1.00 79.19 186 LEU A O 1
ATOM 1547 N N . HIS A 1 187 ? 16.791 -4.996 0.924 1.00 82.25 187 HIS A N 1
ATOM 1548 C CA . HIS A 1 187 ? 15.866 -4.244 1.780 1.00 82.25 187 HIS A CA 1
ATOM 1549 C C . HIS A 1 187 ? 15.117 -5.130 2.786 1.00 82.25 187 HIS A C 1
ATOM 1551 O O . HIS A 1 187 ? 13.993 -4.815 3.191 1.00 82.25 187 HIS A O 1
ATOM 1557 N N . TRP A 1 188 ? 15.751 -6.224 3.221 1.00 85.38 188 TRP A N 1
ATOM 1558 C CA . TRP A 1 188 ? 15.153 -7.236 4.097 1.00 85.38 188 TRP A CA 1
ATOM 1559 C C . TRP A 1 188 ? 14.493 -6.661 5.358 1.00 85.38 188 TRP A C 1
ATOM 1561 O O . TRP A 1 188 ? 13.430 -7.137 5.735 1.00 85.38 188 TRP A O 1
ATOM 1571 N N . ILE A 1 189 ? 15.045 -5.606 5.972 1.00 88.50 189 ILE A N 1
ATOM 1572 C CA . ILE A 1 189 ? 14.449 -4.971 7.164 1.00 88.50 189 ILE A CA 1
ATOM 1573 C C . ILE A 1 189 ? 13.046 -4.439 6.854 1.00 88.50 189 ILE A C 1
ATOM 1575 O O . ILE A 1 189 ? 12.097 -4.731 7.577 1.00 88.50 189 ILE A O 1
ATOM 1579 N N . THR A 1 190 ? 12.890 -3.690 5.762 1.00 87.50 190 THR A N 1
ATOM 1580 C CA . THR A 1 190 ? 11.587 -3.120 5.381 1.00 87.50 190 THR A CA 1
ATOM 1581 C C . THR A 1 190 ? 10.579 -4.191 4.981 1.00 87.50 190 THR A C 1
ATOM 1583 O O . THR A 1 190 ? 9.402 -4.082 5.318 1.00 87.50 190 THR A O 1
ATOM 1586 N N . LEU A 1 191 ? 11.049 -5.273 4.357 1.00 90.88 191 LEU A N 1
ATOM 1587 C CA . LEU A 1 191 ? 10.217 -6.417 3.993 1.00 90.88 191 LEU A CA 1
ATOM 1588 C C . LEU A 1 191 ? 9.775 -7.216 5.228 1.00 90.88 191 LEU A C 1
ATOM 1590 O O . LEU A 1 191 ? 8.625 -7.642 5.300 1.00 90.88 191 LEU A O 1
ATOM 1594 N N . LEU A 1 192 ? 10.637 -7.365 6.240 1.00 92.31 192 LEU A N 1
ATOM 1595 C CA . LEU A 1 192 ? 10.257 -7.961 7.524 1.00 92.31 192 LEU A CA 1
ATOM 1596 C C . LEU A 1 192 ? 9.239 -7.100 8.273 1.00 92.31 192 LEU A C 1
ATOM 1598 O O . LEU A 1 192 ? 8.309 -7.645 8.864 1.00 92.31 192 LEU A O 1
ATOM 1602 N N . LEU A 1 193 ? 9.384 -5.773 8.230 1.00 90.94 193 LEU A N 1
ATOM 1603 C CA . LEU A 1 193 ? 8.395 -4.864 8.808 1.00 90.94 193 LEU A CA 1
ATOM 1604 C C . LEU A 1 193 ? 7.040 -4.982 8.100 1.00 90.94 193 LEU A C 1
ATOM 1606 O O . LEU A 1 193 ? 6.032 -5.019 8.797 1.00 90.94 193 LEU A O 1
ATOM 1610 N N . ALA A 1 194 ? 7.019 -5.132 6.770 1.00 90.75 194 ALA A N 1
ATOM 1611 C CA . ALA A 1 194 ? 5.798 -5.391 5.999 1.00 90.75 194 ALA A CA 1
ATOM 1612 C C . ALA A 1 194 ? 5.132 -6.734 6.381 1.00 90.75 194 ALA A C 1
ATOM 1614 O O . ALA A 1 194 ? 3.919 -6.864 6.547 1.00 90.75 194 ALA A O 1
ATOM 1615 N N . ILE A 1 195 ? 5.933 -7.779 6.597 1.00 93.62 195 ILE A N 1
ATOM 1616 C CA . ILE A 1 195 ? 5.398 -9.058 7.084 1.00 93.62 195 ILE A CA 1
ATOM 1617 C C . ILE A 1 195 ? 4.830 -8.888 8.500 1.00 93.62 195 ILE A C 1
ATOM 1619 O O . ILE A 1 195 ? 3.744 -9.389 8.796 1.00 93.62 195 ILE A O 1
ATOM 1623 N N . LEU A 1 196 ? 5.523 -8.156 9.375 1.00 91.88 196 LEU A N 1
ATOM 1624 C CA . LEU A 1 196 ? 5.086 -7.914 10.750 1.00 91.88 196 LEU A CA 1
ATOM 1625 C C . LEU A 1 196 ? 3.777 -7.110 10.807 1.00 91.88 196 LEU A C 1
ATOM 1627 O O . LEU A 1 196 ? 2.894 -7.442 11.607 1.00 91.88 196 LEU A O 1
ATOM 1631 N N . THR A 1 197 ? 3.619 -6.091 9.956 1.00 92.12 197 THR A N 1
ATOM 1632 C CA . THR A 1 197 ? 2.370 -5.323 9.824 1.00 92.12 197 THR A CA 1
ATOM 1633 C C . THR A 1 197 ? 1.230 -6.219 9.380 1.00 92.12 197 THR A C 1
ATOM 1635 O O . THR A 1 197 ? 0.199 -6.275 10.052 1.00 92.12 197 THR A O 1
ATOM 1638 N N . ALA A 1 198 ? 1.427 -7.000 8.322 1.00 92.62 198 ALA A N 1
ATOM 1639 C CA . ALA A 1 198 ? 0.409 -7.908 7.818 1.00 92.62 198 ALA A CA 1
ATOM 1640 C C . ALA A 1 198 ? 0.005 -8.993 8.834 1.00 92.62 198 ALA A C 1
ATOM 1642 O O . ALA A 1 198 ? -1.184 -9.274 9.012 1.00 92.62 198 ALA A O 1
ATOM 1643 N N . VAL A 1 199 ? 0.968 -9.577 9.554 1.00 92.69 199 VAL A N 1
ATOM 1644 C CA . VAL A 1 199 ? 0.692 -10.561 10.615 1.00 92.69 199 VAL A CA 1
ATOM 1645 C C . VAL A 1 199 ? -0.094 -9.923 11.760 1.00 92.69 199 VAL A C 1
ATOM 1647 O O . VAL A 1 199 ? -1.060 -10.518 12.243 1.00 92.69 199 VAL A O 1
ATOM 1650 N N . SER A 1 200 ? 0.256 -8.697 12.156 1.00 88.06 200 SER A N 1
ATOM 1651 C CA . SER A 1 200 ? -0.471 -7.946 13.188 1.00 88.06 200 SER A CA 1
ATOM 1652 C C . SER A 1 200 ? -1.920 -7.669 12.769 1.00 88.06 200 SER A C 1
ATOM 1654 O O . SER A 1 200 ? -2.839 -7.872 13.566 1.00 88.06 200 SER A O 1
ATOM 1656 N N . LEU A 1 201 ? -2.152 -7.312 11.500 1.00 88.19 201 LEU A N 1
ATOM 1657 C CA . LEU A 1 201 ? -3.494 -7.136 10.930 1.00 88.19 201 LEU A CA 1
ATOM 1658 C C . LEU A 1 201 ? -4.303 -8.435 10.928 1.00 88.19 201 LEU A C 1
ATOM 1660 O O . LEU A 1 201 ? -5.472 -8.435 11.318 1.00 88.19 201 LEU A O 1
ATOM 1664 N N . LEU A 1 202 ? -3.698 -9.555 10.528 1.00 89.75 202 LEU A N 1
ATOM 1665 C CA . LEU A 1 202 ? -4.364 -10.860 10.549 1.00 89.75 202 LEU A CA 1
ATOM 1666 C C . LEU A 1 202 ? -4.677 -11.321 11.973 1.00 89.75 202 LEU A C 1
ATOM 1668 O O . LEU A 1 202 ? -5.746 -11.888 12.208 1.00 89.75 202 LEU A O 1
ATOM 1672 N N . PHE A 1 203 ? -3.791 -11.046 12.930 1.00 87.62 203 PHE A N 1
ATOM 1673 C CA . PHE A 1 203 ? -4.029 -11.330 14.341 1.00 87.62 203 PHE A CA 1
ATOM 1674 C C . PHE A 1 203 ? -5.203 -10.509 14.887 1.00 87.62 203 PHE A C 1
ATOM 1676 O O . PHE A 1 203 ? -6.122 -11.062 15.498 1.00 87.62 203 PHE A O 1
ATOM 1683 N N . LEU A 1 204 ? -5.216 -9.203 14.619 1.00 81.81 204 LEU A N 1
ATOM 1684 C CA . LEU A 1 204 ? -6.304 -8.309 15.007 1.00 81.81 204 LEU A CA 1
ATOM 1685 C C . LEU A 1 204 ? -7.640 -8.707 14.344 1.00 81.81 204 LEU A C 1
ATOM 1687 O O . LEU A 1 204 ? -8.678 -8.727 15.016 1.00 81.81 204 LEU A O 1
ATOM 1691 N N . PHE A 1 205 ? -7.610 -9.115 13.070 1.00 84.75 205 PHE A N 1
ATOM 1692 C CA . PHE A 1 205 ? -8.763 -9.664 12.350 1.00 84.75 205 PHE A CA 1
ATOM 1693 C C . PHE A 1 205 ? -9.273 -10.959 13.000 1.00 84.75 205 PHE A C 1
ATOM 1695 O O . PHE A 1 205 ? -10.461 -11.074 13.296 1.00 84.75 205 PHE A O 1
ATOM 1702 N N . ALA A 1 206 ? -8.389 -11.919 13.293 1.00 83.50 206 ALA A N 1
ATOM 1703 C CA . ALA A 1 206 ? -8.755 -13.192 13.920 1.00 83.50 206 ALA A CA 1
ATOM 1704 C C . ALA A 1 206 ? -9.367 -13.010 15.321 1.00 83.50 206 ALA A C 1
ATOM 1706 O O . ALA A 1 206 ? -10.193 -13.813 15.755 1.00 83.50 206 ALA A O 1
ATOM 1707 N N . LYS A 1 207 ? -8.991 -11.939 16.031 1.00 81.00 207 LYS A N 1
ATOM 1708 C CA . LYS A 1 207 ? -9.570 -11.566 17.331 1.00 81.00 207 LYS A CA 1
ATOM 1709 C C . LYS A 1 207 ? -10.826 -10.691 17.225 1.00 81.00 207 LYS A C 1
ATOM 1711 O O . LYS A 1 207 ? -11.345 -10.280 18.267 1.00 81.00 207 LYS A O 1
ATOM 1716 N N . ASN A 1 208 ? -11.335 -10.426 16.015 1.00 76.50 208 ASN A N 1
ATOM 1717 C CA . ASN A 1 208 ? -12.475 -9.538 15.750 1.00 76.50 208 ASN A CA 1
ATOM 1718 C C . ASN A 1 208 ? -12.295 -8.123 16.346 1.00 76.50 208 ASN A C 1
ATOM 1720 O O . ASN A 1 208 ? -13.264 -7.512 16.812 1.00 76.50 208 ASN A O 1
ATOM 1724 N N . LYS A 1 209 ? -11.054 -7.616 16.378 1.00 72.06 209 LYS A N 1
ATOM 1725 C CA . LYS A 1 209 ? -10.698 -6.306 16.962 1.00 72.06 209 LYS A CA 1
ATOM 1726 C C . LYS A 1 209 ? -10.598 -5.165 15.955 1.00 72.06 209 LYS A C 1
ATOM 1728 O O . LYS A 1 209 ? -10.519 -4.023 16.381 1.00 72.06 209 LYS A O 1
ATOM 1733 N N . ILE A 1 210 ? -10.700 -5.492 14.673 1.00 62.22 210 ILE A N 1
ATOM 1734 C CA . ILE A 1 210 ? -10.908 -4.594 13.530 1.00 62.22 210 ILE A CA 1
ATOM 1735 C C . ILE A 1 210 ? -12.208 -5.047 12.915 1.00 62.22 210 ILE A C 1
ATOM 1737 O O . ILE A 1 210 ? -12.364 -6.286 12.815 1.00 62.22 210 ILE A O 1
#

pLDDT: mean 73.05, std 15.2, range [39.31, 94.12]

Solvent-accessible surface area (backbone atoms only — not comparable to full-atom values): 11398 Å² total; per-residue (Å²): 124,67,71,64,54,58,52,54,51,54,56,48,52,58,50,51,51,52,53,50,49,51,52,49,52,51,49,51,50,50,43,55,48,18,60,76,75,34,55,71,60,24,52,52,51,51,50,52,50,50,50,52,50,50,52,52,52,52,50,54,49,53,49,51,51,49,34,59,74,68,66,69,58,82,92,78,75,82,81,90,74,60,78,78,67,54,62,78,56,41,73,83,47,39,64,65,55,48,49,53,53,50,51,51,51,51,36,43,54,50,31,50,49,44,31,52,51,45,48,51,50,50,49,48,58,71,72,67,52,95,69,75,95,46,70,66,61,51,50,52,53,52,46,48,50,50,40,34,55,28,36,48,46,28,45,51,18,58,78,67,60,37,50,70,52,27,50,56,25,24,54,50,31,36,54,43,31,53,53,42,44,71,78,51,52,90,53,40,70,57,34,49,51,44,35,50,33,22,51,51,50,47,52,37,48,76,67,67,72,83

Sequence (210 aa):
MDEYRHNKSFFRERKIGRICLYIELFYVTLLAYSLMFAFSLFAHLILGQFIIIVLYFASGWCYGLYLKATGKLPEGGPEKRSFKEKNMDFWSRFDRKFFYNSLELVTVLLGIYVFSWSFAYIYVEFFGSVKSLDPVQSLIGYLNFALIVVVFFNVAGLLMGRRYLVRKCAIAEIAVAVVLLWIYPLHWITLLLAILTAVSLLFLFAKNKI

Nearest PDB structures (foldseek):
  1x8z-assembly1_A-2  TM=5.773E-01  e=3.869E-01  Arabidopsis thaliana
  1x8z-assembly3_A  TM=5.773E-01  e=3.869E-01  Arabidopsis thaliana
  1xg2-assembly1_B  TM=5.299E-01  e=5.828E-01  Actinidia chinensis
  1x91-assembly1_A  TM=4.963E-01  e=2.445E+00  Arabidopsis thaliana
  1x8z-assembly2_C  TM=5.028E-01  e=3.158E+00  Arabidopsis thaliana

Secondary structure (DSSP, 8-state):
--HHHHHHHHHHHHHHHHHHHHHHHHHHHHHHHHHHH-HHHHHHHHHHHHHHHHHHHHHHHHHHHHHHHTT---S-------HHHHHHTHHHHHHHHHHHHHHHHHHHHHHHHHHHHHHHHHHHHHHS------HHHHHHHHHHHHHHHHHHHHHHHHHTT-HHHHHHHHHHHHHHHHHHHHH-GGGHHHHHHHHHHHHHHHHHHHTT--

Mean predicted aligned error: 13.16 Å